Protein AF-A0A2P5WST8-F1 (afdb_monomer_lite)

Organism: Gossypium barbadense (NCBI:txid3634)

Radius of gyration: 31.21 Å; chains: 1; bounding box: 73×48×84 Å

Foldseek 3Di:
DDPPPPDDLVNLVVQLPPPDQVSNLVSLVVNLCCLVPPNPLVVLVVCVLVLLVSLLVCCQDNDPSSVLSSLQNLLSSLVSDPDQQSLQVSLVSLVVSPVVSPCDLVNLDVSNLSSNLSSCVSHPPDPVSVVVNVLVSCCSVDPDCPPVSVVVCCCVVDCNVVCCCQPPPVNCVVVVDDDDDDPPPDDPPDDDPDDDDDPPPDDDDDPDDPPPPPDPDPCVVVVVVVVQVPPPDHPVVVVVVVVVVVVVVVVVVVVVVVVPPD

Sequence (262 aa):
MDIINCRTLHDYFIDLSGKRASVREEALSTILKALTLNIEQKFVELNFVTLVYQCLHFIKKGSPTEMKQAAHIIGLLSMITTTVEKVHEAYEDVLTALSQGGLKPKLKTLEILGCLTVVTFFGASNSDETESVMKLLWDLINPGTDSSLKFLKHFLRNDGFVKHMMENENFHNVFDFHPKRRNDWGNVLYVPEREEVTILLFRPMVARHNDCSLLPSLTRDKQLAKKKTMSPNSHLSKARTQLLKKQRDLSLKEREFDCFDY

InterPro domains:
  IPR006921 Interferon-related developmental regulator, C-terminal [PF04836] (222-251)
  IPR007701 Interferon-related developmental regulator, N-terminal [PF05004] (8-144)
  IPR039777 Interferon-related developmental regulator [PTHR12354] (8-147)

Secondary structure (DSSP, 8-state):
--------HHHHHHHTT-S-HHHHHHHHHHHHHHHHHS--HHHHHHHHHHHHHHHHHHHHHS-HHHHHHHHHHHHHHHHH---HHHHHHHHHHHHHHHHHT---GGG--HHHHHHHHHHHHHH--SHHHHHHHHHHHHHHHSTT-HHHHHHHHHHHHSTHHHHHHHH-HHHHHHTT-------SS--------S----------------------SSSHHHHHHHHHHH-TT-HHHHHHHHHHHHHHHHHHHHHHHTTS--

pLDDT: mean 72.92, std 18.43, range [34.22, 95.88]

Structure (mmCIF, N/CA/C/O backbone):
data_AF-A0A2P5WST8-F1
#
_entry.id   AF-A0A2P5WST8-F1
#
loop_
_atom_site.group_PDB
_atom_site.id
_atom_site.type_symbol
_atom_site.label_atom_id
_atom_site.label_alt_id
_atom_site.label_comp_id
_atom_site.label_asym_id
_atom_site.label_entity_id
_atom_site.label_seq_id
_atom_site.pdbx_PDB_ins_code
_atom_site.Cartn_x
_atom_site.Cartn_y
_atom_site.Cartn_z
_atom_site.occupancy
_atom_site.B_iso_or_equiv
_atom_site.auth_seq_id
_atom_site.auth_comp_id
_atom_site.auth_asym_id
_atom_site.auth_atom_id
_atom_site.pdbx_PDB_model_num
ATOM 1 N N . MET A 1 1 ? -16.523 -25.763 30.252 1.00 34.41 1 MET A N 1
ATOM 2 C CA . MET A 1 1 ? -15.978 -25.974 28.897 1.00 34.41 1 MET A CA 1
ATOM 3 C C . MET A 1 1 ? -16.221 -24.689 28.148 1.00 34.41 1 MET A C 1
ATOM 5 O O . MET A 1 1 ? -17.357 -24.421 27.776 1.00 34.41 1 MET A O 1
ATOM 9 N N . ASP A 1 2 ? -15.191 -23.856 28.069 1.00 36.44 2 ASP A N 1
ATOM 10 C CA . ASP A 1 2 ? -15.268 -22.564 27.404 1.00 36.44 2 ASP A CA 1
ATOM 11 C C . ASP A 1 2 ? -15.509 -22.786 25.915 1.00 36.44 2 ASP A C 1
ATOM 13 O O . ASP A 1 2 ? -14.709 -23.418 25.224 1.00 36.44 2 ASP A O 1
ATOM 17 N N . ILE A 1 3 ? -16.643 -22.288 25.429 1.00 40.81 3 ILE A N 1
ATOM 18 C CA . ILE A 1 3 ? -16.879 -22.116 24.003 1.00 40.81 3 ILE A CA 1
ATOM 19 C C . ILE A 1 3 ? -15.901 -21.021 23.589 1.00 40.81 3 ILE A C 1
ATOM 21 O O . ILE A 1 3 ? -16.176 -19.833 23.755 1.00 40.81 3 ILE A O 1
ATOM 25 N N . ILE A 1 4 ? -14.715 -21.424 23.133 1.00 52.78 4 ILE A N 1
ATOM 26 C CA . ILE A 1 4 ? -13.782 -20.526 22.463 1.00 52.78 4 ILE A CA 1
ATOM 27 C C . ILE A 1 4 ? -14.569 -19.964 21.286 1.00 52.78 4 ILE A C 1
ATOM 29 O O . ILE A 1 4 ? -14.904 -20.678 20.343 1.00 52.78 4 ILE A O 1
ATOM 33 N N . ASN A 1 5 ? -14.946 -18.697 21.410 1.00 51.88 5 ASN A N 1
ATOM 34 C CA . ASN A 1 5 ? -15.651 -17.945 20.395 1.00 51.88 5 ASN A CA 1
ATOM 35 C C . ASN A 1 5 ? -14.682 -17.798 19.214 1.00 51.88 5 ASN A C 1
ATOM 37 O O . ASN A 1 5 ? -13.892 -16.856 19.165 1.00 51.88 5 ASN A O 1
ATOM 41 N N . CYS A 1 6 ? -14.643 -18.803 18.336 1.00 62.91 6 CYS A N 1
ATOM 42 C CA . CYS A 1 6 ? -13.779 -18.829 17.164 1.00 62.91 6 CYS A CA 1
ATOM 43 C C . CYS A 1 6 ? -14.310 -17.799 16.172 1.00 62.91 6 CYS A C 1
ATOM 45 O O . CYS A 1 6 ? -15.083 -18.116 15.271 1.00 62.91 6 CYS A O 1
ATOM 47 N N . ARG A 1 7 ? -13.916 -16.544 16.385 1.00 82.38 7 ARG A N 1
ATOM 48 C CA . ARG A 1 7 ? -14.192 -15.455 15.460 1.00 82.38 7 ARG A CA 1
ATOM 49 C C . ARG A 1 7 ? -13.531 -15.770 14.126 1.00 82.38 7 ARG A C 1
ATOM 51 O O . ARG A 1 7 ? -12.345 -16.101 14.068 1.00 82.38 7 ARG A O 1
ATOM 58 N N . THR A 1 8 ? -14.308 -15.668 13.065 1.00 86.75 8 THR A N 1
ATOM 59 C CA . THR A 1 8 ? -13.848 -15.832 11.691 1.00 86.75 8 THR A CA 1
ATOM 60 C C . THR A 1 8 ? -13.228 -14.533 11.182 1.00 86.75 8 THR A C 1
ATOM 62 O O . THR A 1 8 ? -13.475 -13.452 11.720 1.00 86.75 8 THR A O 1
ATOM 65 N N . LEU A 1 9 ? -12.447 -14.605 10.101 1.00 88.25 9 LEU A N 1
ATOM 66 C CA . LEU A 1 9 ? -11.894 -13.414 9.446 1.00 88.25 9 LEU A CA 1
ATOM 67 C C . LEU A 1 9 ? -12.999 -12.436 8.998 1.00 88.25 9 LEU A C 1
ATOM 69 O O . LEU A 1 9 ? -12.812 -11.221 9.034 1.00 88.25 9 LEU A O 1
ATOM 73 N N . HIS A 1 10 ? -14.173 -12.965 8.645 1.00 88.75 10 HIS A N 1
ATOM 74 C CA . HIS A 1 10 ? -15.338 -12.168 8.277 1.00 88.75 10 HIS A CA 1
ATOM 75 C C . HIS A 1 10 ? -15.911 -11.370 9.460 1.00 88.75 10 HIS A C 1
ATOM 77 O O . HIS A 1 10 ? -16.315 -10.224 9.282 1.00 88.75 10 HIS A O 1
ATOM 83 N N . ASP A 1 11 ? -15.869 -11.912 10.680 1.00 91.12 11 ASP A N 1
ATOM 84 C CA . ASP A 1 11 ? -16.309 -11.180 11.875 1.00 91.12 11 ASP A CA 1
ATOM 85 C C . ASP A 1 11 ? -15.419 -9.960 12.140 1.00 91.12 11 ASP A C 1
ATOM 87 O O . ASP A 1 11 ? -15.909 -8.890 12.498 1.00 91.12 11 ASP A O 1
ATOM 91 N N . TYR A 1 12 ? -14.109 -10.099 11.922 1.00 90.69 12 TYR A N 1
ATOM 92 C CA . TYR A 1 12 ? -13.174 -8.976 12.020 1.00 90.69 12 TYR A CA 1
ATOM 93 C C . TYR A 1 12 ? -13.361 -7.970 10.880 1.00 90.69 12 TYR A C 1
ATOM 95 O O . TYR A 1 12 ? -13.227 -6.767 11.089 1.00 90.69 12 TYR A O 1
ATOM 103 N N . PHE A 1 13 ? -13.718 -8.429 9.682 1.00 91.75 13 PHE A N 1
ATOM 104 C CA . PHE A 1 13 ? -14.067 -7.535 8.579 1.00 91.75 13 PHE A CA 1
ATOM 105 C C . PHE A 1 13 ? -15.288 -6.663 8.906 1.00 91.75 13 PHE A C 1
ATOM 107 O O . PHE A 1 13 ? -15.263 -5.454 8.673 1.00 91.75 13 PHE A O 1
ATOM 114 N N . ILE A 1 14 ? -16.328 -7.243 9.510 1.00 91.19 14 ILE A N 1
ATOM 115 C CA . ILE A 1 14 ? -17.508 -6.494 9.965 1.00 91.19 14 ILE A CA 1
ATOM 116 C C . ILE A 1 14 ? -17.111 -5.454 11.026 1.00 91.19 14 ILE A C 1
ATOM 118 O O . ILE A 1 14 ? -17.542 -4.297 10.957 1.00 91.19 14 ILE A O 1
ATOM 122 N N . ASP A 1 15 ? -16.233 -5.832 11.958 1.00 93.06 15 ASP A N 1
ATOM 123 C CA . ASP A 1 15 ? -15.739 -4.965 13.034 1.00 93.06 15 ASP A CA 1
ATOM 124 C C . ASP A 1 15 ? -15.010 -3.704 12.548 1.00 93.06 15 ASP A C 1
ATOM 126 O O . ASP A 1 15 ? -15.011 -2.703 13.271 1.00 93.06 15 ASP A O 1
ATOM 130 N N . LEU A 1 16 ? -14.446 -3.697 11.332 1.00 92.00 16 LEU A N 1
ATOM 131 C CA . LEU A 1 16 ? -13.833 -2.497 10.743 1.00 92.00 16 LEU A CA 1
ATOM 132 C C . LEU A 1 16 ? -14.834 -1.339 10.638 1.00 92.00 16 LEU A C 1
ATOM 134 O O . LEU A 1 16 ? -14.475 -0.180 10.826 1.00 92.00 16 LEU A O 1
ATOM 138 N N . SER A 1 17 ? -16.114 -1.630 10.417 1.00 87.88 17 SER A N 1
ATOM 139 C CA . SER A 1 17 ? -17.170 -0.608 10.386 1.00 87.88 17 SER A CA 1
ATOM 140 C C . SER A 1 17 ? -17.639 -0.154 11.782 1.00 87.88 17 SER A C 1
ATOM 142 O O . SER A 1 17 ? -18.509 0.713 11.914 1.00 87.88 17 SER A O 1
ATOM 144 N N . GLY A 1 18 ? -17.070 -0.723 12.848 1.00 87.31 18 GLY A N 1
ATOM 145 C CA . GLY A 1 18 ? -17.470 -0.489 14.229 1.00 87.31 18 GLY A CA 1
ATOM 146 C C . GLY A 1 18 ? -17.154 0.918 14.752 1.00 87.31 18 GLY A C 1
ATOM 147 O O . GLY A 1 18 ? -16.169 1.563 14.396 1.00 87.31 18 GLY A O 1
ATOM 148 N N . LYS A 1 19 ? -17.965 1.404 15.700 1.00 87.88 19 LYS A N 1
ATOM 149 C CA . LYS A 1 19 ? -17.777 2.741 16.304 1.00 87.88 19 LYS A CA 1
ATOM 150 C C . LYS A 1 19 ? -16.559 2.834 17.235 1.00 87.88 19 LYS A C 1
ATOM 152 O O . LYS A 1 19 ? -15.989 3.912 17.392 1.00 87.88 19 LYS A O 1
ATOM 157 N N . ARG A 1 20 ? -16.157 1.724 17.862 1.00 90.62 20 ARG A N 1
ATOM 158 C CA . ARG A 1 20 ? -15.076 1.683 18.862 1.00 90.62 20 ARG A CA 1
ATOM 159 C C . ARG A 1 20 ? -13.711 1.520 18.190 1.00 90.62 20 ARG A C 1
ATOM 161 O O . ARG A 1 20 ? -13.491 0.520 17.521 1.00 90.62 20 ARG A O 1
ATOM 168 N N . ALA A 1 21 ? -12.792 2.455 18.433 1.00 89.69 21 ALA A N 1
ATOM 169 C CA . ALA A 1 21 ? -11.444 2.429 17.852 1.00 89.69 21 ALA A CA 1
ATOM 170 C C . ALA A 1 21 ? -10.630 1.191 18.253 1.00 89.69 21 ALA A C 1
ATOM 172 O O . ALA A 1 21 ? -10.029 0.559 17.396 1.00 89.69 21 ALA A O 1
ATOM 173 N N . SER A 1 22 ? -10.692 0.779 19.523 1.00 91.75 22 SER A N 1
ATOM 174 C CA . SER A 1 22 ? -9.969 -0.408 20.003 1.00 91.75 22 SER A CA 1
ATOM 175 C C . SER A 1 22 ? -10.352 -1.689 19.257 1.00 91.75 22 SER A C 1
ATOM 177 O O . SER A 1 22 ? -9.498 -2.521 18.980 1.00 91.75 22 SER A O 1
ATOM 179 N N . VAL A 1 23 ? -11.629 -1.824 18.893 1.00 93.31 23 VAL A N 1
ATOM 180 C CA . VAL A 1 23 ? -12.142 -2.978 18.142 1.00 93.31 23 VAL A CA 1
ATOM 181 C C . VAL A 1 23 ? -11.658 -2.944 16.696 1.00 93.31 23 VAL A C 1
ATOM 183 O O . VAL A 1 23 ? -11.242 -3.966 16.161 1.00 93.31 23 VAL A O 1
ATOM 186 N N . ARG A 1 24 ? -11.665 -1.762 16.068 1.00 94.44 24 ARG A N 1
ATOM 187 C CA . ARG A 1 24 ? -11.168 -1.598 14.698 1.00 94.44 24 ARG A CA 1
ATOM 188 C C . ARG A 1 24 ? -9.670 -1.865 14.592 1.00 94.44 24 ARG A C 1
ATOM 190 O O . ARG A 1 24 ? -9.246 -2.516 13.647 1.00 94.44 24 ARG A O 1
ATOM 197 N N . GLU A 1 25 ? -8.877 -1.412 15.560 1.00 94.06 25 GLU A N 1
ATOM 198 C CA . GLU A 1 25 ? -7.432 -1.679 15.601 1.00 94.06 25 GLU A CA 1
ATOM 199 C C . GLU A 1 25 ? -7.123 -3.172 15.781 1.00 94.06 25 GLU A C 1
ATOM 201 O O . GLU A 1 25 ? -6.236 -3.714 15.115 1.00 94.06 25 GLU A O 1
ATOM 206 N N . GLU A 1 26 ? -7.875 -3.866 16.641 1.00 94.12 26 GLU A N 1
ATOM 207 C CA . GLU A 1 26 ? -7.768 -5.321 16.794 1.00 94.12 26 GLU A CA 1
ATOM 208 C C . GLU A 1 26 ? -8.134 -6.048 15.491 1.00 94.12 26 GLU A C 1
ATOM 210 O O . GLU A 1 26 ? -7.414 -6.954 15.056 1.00 94.12 26 GLU A O 1
ATOM 215 N N . ALA A 1 27 ? -9.212 -5.616 14.835 1.00 95.31 27 ALA A N 1
ATOM 216 C CA . ALA A 1 27 ? -9.648 -6.150 13.553 1.00 95.31 27 ALA A CA 1
ATOM 217 C C . ALA A 1 27 ? -8.606 -5.936 12.445 1.00 95.31 27 ALA A C 1
ATOM 219 O O . ALA A 1 27 ? -8.223 -6.903 11.786 1.00 95.31 27 ALA A O 1
ATOM 220 N N . LEU A 1 28 ? -8.075 -4.718 12.288 1.00 95.88 28 LEU A N 1
ATOM 221 C CA . LEU A 1 28 ? -7.001 -4.414 11.334 1.00 95.88 28 LEU A CA 1
ATOM 222 C C . LEU A 1 28 ? -5.760 -5.273 11.600 1.00 95.88 28 LEU A C 1
ATOM 224 O O . LEU A 1 28 ? -5.202 -5.853 10.673 1.00 95.88 28 LEU A O 1
ATOM 228 N N . SER A 1 29 ? -5.346 -5.406 12.862 1.00 95.06 29 SER A N 1
ATOM 229 C CA . SER A 1 29 ? -4.203 -6.245 13.247 1.00 95.06 29 SER A CA 1
ATOM 230 C C . SER A 1 29 ? -4.413 -7.714 12.872 1.00 95.06 29 SER A C 1
ATOM 232 O O . SER A 1 29 ? -3.507 -8.371 12.357 1.00 95.06 29 SER A O 1
ATOM 234 N N . THR A 1 30 ? -5.618 -8.230 13.109 1.00 94.50 30 THR A N 1
ATOM 235 C CA . THR A 1 30 ? -5.964 -9.629 12.842 1.00 94.50 30 THR A CA 1
ATOM 236 C C . THR A 1 30 ? -6.050 -9.906 11.346 1.00 94.50 30 THR A C 1
ATOM 238 O O . THR A 1 30 ? -5.458 -10.877 10.875 1.00 94.50 30 THR A O 1
ATOM 241 N N . ILE A 1 31 ? -6.694 -9.017 10.584 1.00 94.19 31 ILE A N 1
ATOM 242 C CA . ILE A 1 31 ? -6.762 -9.097 9.119 1.00 94.19 31 ILE A CA 1
ATOM 243 C C . ILE A 1 31 ? -5.361 -9.012 8.516 1.00 94.19 31 ILE A C 1
ATOM 245 O O . ILE A 1 31 ? -5.007 -9.833 7.675 1.00 94.19 31 ILE A O 1
ATOM 249 N N . LEU A 1 32 ? -4.527 -8.085 8.989 1.00 94.06 32 LEU A N 1
ATOM 250 C CA . LEU A 1 32 ? -3.145 -7.960 8.532 1.00 94.06 32 LEU A CA 1
ATOM 251 C C . LEU A 1 32 ? -2.346 -9.255 8.757 1.00 94.06 32 LEU A C 1
ATOM 253 O O . LEU A 1 32 ? -1.636 -9.708 7.858 1.00 94.06 32 LEU A O 1
ATOM 257 N N . LYS A 1 33 ? -2.481 -9.882 9.933 1.00 93.69 33 LYS A N 1
ATOM 258 C CA . LYS A 1 33 ? -1.834 -11.172 10.224 1.00 93.69 33 LYS A CA 1
ATOM 259 C C . LYS A 1 33 ? -2.346 -12.279 9.307 1.00 93.69 33 LYS A C 1
ATOM 261 O O . LYS A 1 33 ? -1.537 -13.055 8.806 1.00 93.69 33 LYS A O 1
ATOM 266 N N . ALA A 1 34 ? -3.657 -12.337 9.069 1.00 92.19 34 ALA A N 1
ATOM 267 C CA . ALA A 1 34 ? -4.261 -13.327 8.182 1.00 92.19 34 ALA A CA 1
ATOM 268 C C . ALA A 1 34 ? -3.731 -13.188 6.746 1.00 92.19 34 ALA A C 1
ATOM 270 O O . ALA A 1 34 ? -3.232 -14.162 6.191 1.00 92.19 34 ALA A O 1
ATOM 271 N N . LEU A 1 35 ? -3.715 -11.967 6.201 1.00 91.56 35 LEU A N 1
ATOM 272 C CA . LEU A 1 35 ? -3.174 -11.672 4.867 1.00 91.56 35 LEU A CA 1
ATOM 273 C C . LEU A 1 35 ? -1.671 -11.964 4.736 1.00 91.56 35 LEU A C 1
ATOM 275 O O . LEU A 1 35 ? -1.189 -12.174 3.630 1.00 91.56 35 LEU A O 1
ATOM 279 N N . THR A 1 36 ? -0.927 -11.975 5.844 1.00 92.00 36 THR A N 1
ATOM 280 C CA . THR A 1 36 ? 0.521 -12.238 5.836 1.00 92.00 36 THR A CA 1
ATOM 281 C C . THR A 1 36 ? 0.850 -13.726 5.991 1.00 92.00 36 THR A C 1
ATOM 283 O O . THR A 1 36 ? 1.805 -14.204 5.387 1.00 92.00 36 THR A O 1
ATOM 286 N N . LEU A 1 37 ? 0.107 -14.459 6.829 1.00 89.81 37 LEU A N 1
ATOM 287 C CA . LEU A 1 37 ? 0.466 -15.824 7.239 1.00 89.81 37 LEU A CA 1
ATOM 288 C C . LEU A 1 37 ? -0.368 -16.906 6.547 1.00 89.81 37 LEU A C 1
ATOM 290 O O . LEU A 1 37 ? 0.165 -17.969 6.255 1.00 89.81 37 LEU A O 1
ATOM 294 N N . ASN A 1 38 ? -1.655 -16.651 6.301 1.00 85.38 38 ASN A N 1
ATOM 295 C CA . ASN A 1 38 ? -2.605 -17.634 5.778 1.00 85.38 38 ASN A CA 1
ATOM 296 C C . ASN A 1 38 ? -3.544 -16.954 4.778 1.00 85.38 38 ASN A C 1
ATOM 298 O O . ASN A 1 38 ? -4.681 -16.609 5.106 1.00 85.38 38 ASN A O 1
ATOM 302 N N . ILE A 1 39 ? -3.047 -16.739 3.560 1.00 85.19 39 ILE A N 1
ATOM 303 C CA . ILE A 1 39 ? -3.786 -16.031 2.514 1.00 85.19 39 ILE A CA 1
ATOM 304 C C . ILE A 1 39 ? -5.025 -16.841 2.116 1.00 85.19 39 ILE A C 1
ATOM 306 O O . ILE A 1 39 ? -4.934 -17.878 1.461 1.00 85.19 39 ILE A O 1
ATOM 310 N N . GLU A 1 40 ? -6.203 -16.335 2.476 1.00 85.81 40 GLU A N 1
ATOM 311 C CA . GLU A 1 40 ? -7.481 -16.860 2.005 1.00 85.81 40 GLU A CA 1
ATOM 312 C C . GLU A 1 40 ? -7.898 -16.115 0.729 1.00 85.81 40 GLU A C 1
ATOM 314 O O . GLU A 1 40 ? -8.608 -15.108 0.771 1.00 85.81 40 GLU A O 1
ATOM 319 N N . GLN A 1 41 ? -7.446 -16.610 -0.428 1.00 87.25 41 GLN A N 1
ATOM 320 C CA . GLN A 1 41 ? -7.640 -15.952 -1.731 1.00 87.25 41 GLN A CA 1
ATOM 321 C C . GLN A 1 41 ? -9.108 -15.579 -2.001 1.00 87.25 41 GLN A C 1
ATOM 323 O O . GLN A 1 41 ? -9.412 -14.467 -2.426 1.00 87.25 41 GLN A O 1
ATOM 328 N N . LYS A 1 42 ? -10.038 -16.485 -1.672 1.00 88.19 42 LYS A N 1
ATOM 329 C CA . LYS A 1 42 ? -11.480 -16.274 -1.853 1.00 88.19 42 LYS A CA 1
ATOM 330 C C . LYS A 1 42 ? -12.008 -15.096 -1.028 1.00 88.19 42 LYS A C 1
ATOM 332 O O . LYS A 1 42 ? -12.855 -14.346 -1.508 1.00 88.19 42 LYS A O 1
ATOM 337 N N . PHE A 1 43 ? -11.514 -14.920 0.199 1.00 90.38 43 PHE A N 1
ATOM 338 C CA . PHE A 1 43 ? -11.880 -13.783 1.042 1.00 90.38 43 PHE A CA 1
ATOM 339 C C . PHE A 1 43 ? -11.392 -12.469 0.427 1.00 90.38 43 PHE A C 1
ATOM 341 O O . PHE A 1 43 ? -12.158 -11.504 0.369 1.00 90.38 43 PHE A O 1
ATOM 348 N N . VAL A 1 44 ? -10.150 -12.447 -0.067 1.00 90.12 44 VAL A N 1
ATOM 349 C CA . VAL A 1 44 ? -9.555 -11.268 -0.708 1.00 90.12 44 VAL A CA 1
ATOM 350 C C . VAL A 1 44 ? -10.339 -10.883 -1.957 1.00 90.12 44 VAL A C 1
ATOM 352 O O . VAL A 1 44 ? -10.783 -9.746 -2.065 1.00 90.12 44 VAL A O 1
ATOM 355 N N . GLU A 1 45 ? -10.592 -11.821 -2.866 1.00 88.25 45 GLU A N 1
ATOM 356 C CA . GLU A 1 45 ? -11.255 -11.533 -4.144 1.00 88.25 45 GLU A CA 1
ATOM 357 C C . GLU A 1 45 ? -12.683 -10.997 -3.988 1.00 88.25 45 GLU A C 1
ATOM 359 O O . GLU A 1 45 ? -13.085 -10.107 -4.749 1.00 88.25 45 GLU A O 1
ATOM 364 N N . LEU A 1 46 ? -13.427 -11.521 -3.005 1.00 90.81 46 LEU A N 1
ATOM 365 C CA . LEU A 1 46 ? -14.807 -11.123 -2.712 1.00 90.81 46 LEU A CA 1
ATOM 366 C C . LEU A 1 46 ? -14.896 -9.767 -2.007 1.00 90.81 46 LEU A C 1
ATOM 368 O O . LEU A 1 46 ? -15.827 -9.011 -2.269 1.00 90.81 46 LEU A O 1
ATOM 372 N N . ASN A 1 47 ? -13.950 -9.459 -1.115 1.00 91.69 47 ASN A N 1
ATOM 373 C CA . ASN A 1 47 ? -14.027 -8.275 -0.255 1.00 91.69 47 ASN A CA 1
ATOM 374 C C . ASN A 1 47 ? -13.049 -7.160 -0.654 1.00 91.69 47 ASN A C 1
ATOM 376 O O . ASN A 1 47 ? -13.040 -6.124 0.007 1.00 91.69 47 ASN A O 1
ATOM 380 N N . PHE A 1 48 ? -12.248 -7.341 -1.713 1.00 93.25 48 PHE A N 1
ATOM 381 C CA . PHE A 1 48 ? -11.162 -6.435 -2.110 1.00 93.25 48 PHE A CA 1
ATOM 382 C C . PHE A 1 48 ? -11.580 -4.962 -2.113 1.00 93.25 48 PHE A C 1
ATOM 384 O O . PHE A 1 48 ? -11.021 -4.160 -1.370 1.00 93.25 48 PHE A O 1
ATOM 391 N N . VAL A 1 49 ? -12.602 -4.619 -2.902 1.00 92.44 49 VAL A N 1
ATOM 392 C CA . VAL A 1 49 ? -13.049 -3.229 -3.089 1.00 92.44 49 VAL A CA 1
ATOM 393 C C . VAL A 1 49 ? -13.493 -2.622 -1.757 1.00 92.44 49 VAL A C 1
ATOM 395 O O . VAL A 1 49 ? -13.108 -1.510 -1.403 1.00 92.44 49 VAL A O 1
ATOM 398 N N . THR A 1 50 ? -14.260 -3.373 -0.965 1.00 94.06 50 THR A N 1
ATOM 399 C CA . THR A 1 50 ? -14.747 -2.901 0.334 1.00 94.06 50 THR A CA 1
ATOM 400 C C . THR A 1 50 ? -13.618 -2.749 1.352 1.00 94.06 50 THR A C 1
ATOM 402 O O . THR A 1 50 ? -13.599 -1.763 2.089 1.00 94.06 50 THR A O 1
ATOM 405 N N . LEU A 1 51 ? -12.657 -3.677 1.377 1.00 93.88 51 LEU A N 1
ATOM 406 C CA . LEU A 1 51 ? -11.474 -3.601 2.235 1.00 93.88 51 LEU A CA 1
ATOM 407 C C . LEU A 1 51 ? -10.600 -2.397 1.880 1.00 93.88 51 LEU A C 1
ATOM 409 O O . LEU A 1 51 ? -10.193 -1.666 2.783 1.00 93.88 51 LEU A O 1
ATOM 413 N N . VAL A 1 52 ? -10.351 -2.158 0.589 1.00 94.25 52 VAL A N 1
ATOM 414 C CA . VAL A 1 52 ? -9.603 -0.985 0.111 1.00 94.25 52 VAL A CA 1
ATOM 415 C C . VAL A 1 52 ? -10.317 0.298 0.533 1.00 94.25 52 VAL A C 1
ATOM 417 O O . VAL A 1 52 ? -9.701 1.152 1.170 1.00 94.25 52 VAL A O 1
ATOM 420 N N . TYR A 1 53 ? -11.627 0.404 0.295 1.00 93.81 53 TYR A N 1
ATOM 421 C CA . TYR A 1 53 ? -12.421 1.568 0.693 1.00 93.81 53 TYR A CA 1
ATOM 422 C C . TYR A 1 53 ? -12.369 1.840 2.208 1.00 93.81 53 TYR A C 1
ATOM 424 O O . TYR A 1 53 ? -12.153 2.977 2.641 1.00 93.81 53 TYR A O 1
ATOM 432 N N . GLN A 1 54 ? -12.525 0.801 3.033 1.00 93.50 54 GLN A N 1
ATOM 433 C CA . GLN A 1 54 ? -12.433 0.921 4.491 1.00 93.50 54 GLN A CA 1
ATOM 434 C C . GLN A 1 54 ? -11.023 1.322 4.940 1.00 93.50 54 GLN A C 1
ATOM 436 O O . GLN A 1 54 ? -10.866 2.216 5.772 1.00 93.50 54 GLN A O 1
ATOM 441 N N . CYS A 1 55 ? -9.983 0.726 4.359 1.00 94.31 55 CYS A N 1
ATOM 442 C CA . CYS A 1 55 ? -8.601 1.083 4.668 1.00 94.31 55 CYS A CA 1
ATOM 443 C C . CYS A 1 55 ? -8.285 2.533 4.270 1.00 94.31 55 CYS A C 1
ATOM 445 O O . CYS A 1 55 ? -7.668 3.270 5.041 1.00 94.31 55 CYS A O 1
ATOM 447 N N . LEU A 1 56 ? -8.785 2.998 3.125 1.00 91.75 56 LEU A N 1
ATOM 448 C CA . LEU A 1 56 ? -8.658 4.392 2.700 1.00 91.75 56 LEU A CA 1
ATOM 449 C C . LEU A 1 56 ? -9.375 5.356 3.644 1.00 91.75 56 LEU A C 1
ATOM 451 O O . LEU A 1 56 ? -8.874 6.453 3.906 1.00 91.75 56 LEU A O 1
ATOM 455 N N . HIS A 1 57 ? -10.523 4.957 4.196 1.00 91.50 57 HIS A N 1
ATOM 456 C CA . HIS A 1 57 ? -11.191 5.730 5.238 1.00 91.50 57 HIS A CA 1
ATOM 457 C C . HIS A 1 57 ? -10.282 5.922 6.463 1.00 91.50 57 HIS A C 1
ATOM 459 O O . HIS A 1 57 ? -10.151 7.050 6.954 1.00 91.50 57 HIS A O 1
ATOM 465 N N . PHE A 1 58 ? -9.595 4.866 6.911 1.00 90.69 58 PHE A N 1
ATOM 466 C CA . PHE A 1 58 ? -8.631 4.958 8.012 1.00 90.69 58 PHE A CA 1
ATOM 467 C C . PHE A 1 58 ? -7.398 5.784 7.655 1.00 90.69 58 PHE A C 1
ATOM 469 O O . PHE A 1 58 ? -6.952 6.566 8.486 1.00 90.69 58 PHE A O 1
ATOM 476 N N . ILE A 1 59 ? -6.887 5.712 6.425 1.00 88.12 59 ILE A N 1
ATOM 477 C CA . ILE A 1 59 ? -5.789 6.591 5.984 1.00 88.12 59 ILE A CA 1
ATOM 478 C C . ILE A 1 59 ? -6.199 8.071 6.066 1.00 88.12 59 ILE A C 1
ATOM 480 O O . ILE A 1 59 ? -5.391 8.917 6.447 1.00 88.12 59 ILE A O 1
ATOM 484 N N . LYS A 1 60 ? -7.460 8.397 5.753 1.00 86.50 60 LYS A N 1
ATOM 485 C CA . LYS A 1 60 ? -7.969 9.779 5.784 1.00 86.50 60 LYS A CA 1
ATOM 486 C C . LYS A 1 60 ? -8.280 10.290 7.198 1.00 86.50 60 LYS A C 1
ATOM 488 O O . LYS A 1 60 ? -8.106 11.483 7.449 1.00 86.50 60 LYS A O 1
ATOM 493 N N . LYS A 1 61 ? -8.820 9.445 8.087 1.00 86.31 61 LYS A N 1
ATOM 494 C CA . LYS A 1 61 ? -9.422 9.879 9.372 1.00 86.31 61 LYS A CA 1
ATOM 495 C C . LYS A 1 61 ? -9.088 9.015 10.596 1.00 86.31 61 LYS A C 1
ATOM 497 O O . LYS A 1 61 ? -9.571 9.326 11.683 1.00 86.31 61 LYS A O 1
ATOM 502 N N . GLY A 1 62 ? -8.326 7.941 10.434 1.00 85.81 62 GLY A N 1
ATOM 503 C CA . GLY A 1 62 ? -7.996 7.000 11.504 1.00 85.81 62 GLY A CA 1
ATOM 504 C C . GLY A 1 62 ? -6.928 7.511 12.472 1.00 85.81 62 GLY A C 1
ATOM 505 O O . GLY A 1 62 ? -6.309 8.561 12.270 1.00 85.81 62 GLY A O 1
ATOM 506 N N . SER A 1 63 ? -6.706 6.744 13.538 1.00 88.31 63 SER A N 1
ATOM 507 C CA . SER A 1 63 ? -5.553 6.907 14.427 1.00 88.31 63 SER A CA 1
ATOM 508 C C . SER A 1 63 ? -4.237 6.610 13.678 1.00 88.31 63 SER A C 1
ATOM 510 O O . SER A 1 63 ? -4.249 5.921 12.658 1.00 88.31 63 SER A O 1
ATOM 512 N N . PRO A 1 64 ? -3.065 7.068 14.158 1.00 86.44 64 PRO A N 1
ATOM 513 C CA . PRO A 1 64 ? -1.783 6.762 13.510 1.00 86.44 64 PRO A CA 1
ATOM 514 C C . PRO A 1 64 ? -1.507 5.256 13.351 1.00 86.44 64 PRO A C 1
ATOM 516 O O . PRO A 1 64 ? -0.877 4.833 12.381 1.00 86.44 64 PRO A O 1
ATOM 519 N N . THR A 1 65 ? -1.988 4.446 14.295 1.00 89.81 65 THR A N 1
ATOM 520 C CA . THR A 1 65 ? -1.924 2.980 14.284 1.00 89.81 65 THR A CA 1
ATOM 521 C C . THR A 1 65 ? -2.856 2.384 13.232 1.00 89.81 65 THR A C 1
ATOM 523 O O . THR A 1 65 ? -2.385 1.600 12.404 1.00 89.81 65 THR A O 1
ATOM 526 N N . GLU A 1 66 ? -4.125 2.813 13.194 1.00 92.31 66 GLU A N 1
ATOM 527 C CA . GLU A 1 66 ? -5.094 2.409 12.162 1.00 92.31 66 GLU A CA 1
ATOM 528 C C . GLU A 1 66 ? -4.577 2.774 10.762 1.00 92.31 66 GLU A C 1
ATOM 530 O O . GLU A 1 66 ? -4.583 1.936 9.864 1.00 92.31 66 GLU A O 1
ATOM 535 N N . MET A 1 67 ? -4.053 3.992 10.585 1.00 90.56 67 MET A N 1
ATOM 536 C CA . MET A 1 67 ? -3.477 4.465 9.321 1.00 90.56 67 MET A CA 1
ATOM 537 C C . MET A 1 67 ? -2.334 3.564 8.840 1.00 90.56 67 MET A C 1
ATOM 539 O O . MET A 1 67 ? -2.306 3.170 7.674 1.00 90.56 67 MET A O 1
ATOM 543 N N . LYS A 1 68 ? -1.394 3.227 9.734 1.00 90.50 68 LYS A N 1
ATOM 544 C CA . LYS A 1 68 ? -0.245 2.369 9.414 1.00 90.50 68 LYS A CA 1
ATOM 545 C C . LYS A 1 68 ? -0.690 0.968 8.990 1.00 90.50 68 LYS A C 1
ATOM 547 O O . LYS A 1 68 ? -0.199 0.446 7.991 1.00 90.50 68 LYS A O 1
ATOM 552 N N . GLN A 1 69 ? -1.602 0.357 9.745 1.00 93.56 69 GLN A N 1
ATOM 553 C CA . GLN A 1 69 ? -2.104 -0.983 9.437 1.00 93.56 69 GLN A CA 1
ATOM 554 C C . GLN A 1 69 ? -2.923 -0.993 8.144 1.00 93.56 69 GLN A C 1
ATOM 556 O O . GLN A 1 69 ? -2.716 -1.869 7.309 1.00 93.56 69 GLN A O 1
ATOM 561 N N . ALA A 1 70 ? -3.791 0.000 7.948 1.00 94.44 70 ALA A N 1
ATOM 562 C CA . ALA A 1 70 ? -4.607 0.142 6.748 1.00 94.44 70 ALA A CA 1
ATOM 563 C C . ALA A 1 70 ? -3.756 0.307 5.481 1.00 94.44 70 ALA A C 1
ATOM 565 O O . ALA A 1 70 ? -4.017 -0.354 4.478 1.00 94.44 70 ALA A O 1
ATOM 566 N N . ALA A 1 71 ? -2.703 1.128 5.535 1.00 93.06 71 ALA A N 1
ATOM 567 C CA . ALA A 1 71 ? -1.760 1.266 4.428 1.00 93.06 71 ALA A CA 1
ATOM 568 C C . ALA A 1 71 ? -1.067 -0.066 4.105 1.00 93.06 71 ALA A C 1
ATOM 570 O O . ALA A 1 71 ? -0.995 -0.474 2.948 1.00 93.06 71 ALA A O 1
ATOM 571 N N . HIS A 1 72 ? -0.612 -0.792 5.128 1.00 93.12 72 HIS A N 1
ATOM 572 C CA . HIS A 1 72 ? 0.026 -2.087 4.912 1.00 93.12 72 HIS A CA 1
ATOM 573 C C . HIS A 1 72 ? -0.943 -3.113 4.298 1.00 93.12 72 HIS A C 1
ATOM 575 O O . HIS A 1 72 ? -0.572 -3.821 3.364 1.00 93.12 72 HIS A O 1
ATOM 581 N N . ILE A 1 73 ? -2.196 -3.145 4.765 1.00 95.25 73 ILE A N 1
ATOM 582 C CA . ILE A 1 73 ? -3.245 -4.011 4.212 1.00 95.25 73 ILE A CA 1
ATOM 583 C C . ILE A 1 73 ? -3.492 -3.694 2.735 1.00 95.25 73 ILE A C 1
ATOM 585 O O . ILE A 1 73 ? -3.501 -4.621 1.936 1.00 95.25 73 ILE A O 1
ATOM 589 N N . ILE A 1 74 ? -3.634 -2.422 2.341 1.00 95.06 74 ILE A N 1
ATOM 590 C CA . ILE A 1 74 ? -3.840 -2.053 0.926 1.00 95.06 74 ILE A CA 1
ATOM 591 C C . ILE A 1 74 ? -2.672 -2.526 0.048 1.00 95.06 74 ILE A C 1
ATOM 593 O O . ILE A 1 74 ? -2.899 -3.082 -1.029 1.00 95.06 74 ILE A O 1
ATOM 597 N N . GLY A 1 75 ? -1.429 -2.356 0.513 1.00 93.44 75 GLY A N 1
ATOM 598 C CA . GLY A 1 75 ? -0.248 -2.857 -0.195 1.00 93.44 75 GLY A CA 1
ATOM 599 C C . GLY A 1 75 ? -0.284 -4.377 -0.386 1.00 93.44 75 GLY A C 1
ATOM 600 O O . GLY A 1 75 ? -0.097 -4.863 -1.500 1.00 93.44 75 GLY A O 1
ATOM 601 N N . LEU A 1 76 ? -0.601 -5.131 0.673 1.00 93.19 76 LEU A N 1
ATOM 602 C CA . LEU A 1 76 ? -0.733 -6.591 0.595 1.00 93.19 76 LEU A CA 1
ATOM 603 C C . LEU A 1 76 ? -1.883 -7.020 -0.319 1.00 93.19 76 LEU A C 1
ATOM 605 O O . LEU A 1 76 ? -1.700 -7.910 -1.142 1.00 93.19 76 LEU A O 1
ATOM 609 N N . LEU A 1 77 ? -3.047 -6.374 -0.223 1.00 94.06 77 LEU A N 1
ATOM 610 C CA . LEU A 1 77 ? -4.193 -6.659 -1.089 1.00 94.06 77 LEU A CA 1
ATOM 611 C C . LEU A 1 77 ? -3.833 -6.470 -2.564 1.00 94.06 77 LEU A C 1
ATOM 613 O O . LEU A 1 77 ? -4.204 -7.305 -3.385 1.00 94.06 77 LEU A O 1
ATOM 617 N N . SER A 1 78 ? -3.084 -5.415 -2.885 1.00 92.81 78 SER A N 1
ATOM 618 C CA . SER A 1 78 ? -2.635 -5.124 -4.253 1.00 92.81 78 SER A CA 1
ATOM 619 C C . SER A 1 78 ? -1.664 -6.175 -4.787 1.00 92.81 78 SER A C 1
ATOM 621 O O . SER A 1 78 ? -1.706 -6.498 -5.965 1.00 92.81 78 SER A O 1
ATOM 623 N N . MET A 1 79 ? -0.825 -6.743 -3.917 1.00 90.94 79 MET A N 1
ATOM 624 C CA . MET A 1 79 ? 0.119 -7.806 -4.274 1.00 90.94 79 MET A CA 1
ATOM 625 C C . MET A 1 79 ? -0.550 -9.187 -4.403 1.00 90.94 79 MET A C 1
ATOM 627 O O . MET A 1 79 ? -0.132 -9.998 -5.223 1.00 90.94 79 MET A O 1
ATOM 631 N N . ILE A 1 80 ? -1.566 -9.474 -3.582 1.00 90.25 80 ILE A N 1
ATOM 632 C CA . ILE A 1 80 ? -2.282 -10.765 -3.561 1.00 90.25 80 ILE A CA 1
ATOM 633 C C . ILE A 1 80 ? -3.320 -10.854 -4.692 1.00 90.25 80 ILE A C 1
ATOM 635 O O . ILE A 1 80 ? -3.639 -11.939 -5.187 1.00 90.25 80 ILE A O 1
ATOM 639 N N . THR A 1 81 ? -3.886 -9.717 -5.089 1.00 88.62 81 THR A N 1
ATOM 640 C CA . THR A 1 81 ? -4.943 -9.668 -6.100 1.00 88.62 81 THR A CA 1
ATOM 641 C C . THR A 1 81 ? -4.382 -9.943 -7.488 1.00 88.62 81 THR A C 1
ATOM 643 O O . THR A 1 81 ? -3.410 -9.336 -7.917 1.00 88.62 81 THR A O 1
ATOM 646 N N . THR A 1 82 ? -5.035 -10.843 -8.220 1.00 81.94 82 THR A N 1
ATOM 647 C CA . THR A 1 82 ? -4.647 -11.246 -9.583 1.00 81.94 82 THR A CA 1
ATOM 648 C C . THR A 1 82 ? -5.311 -10.403 -10.677 1.00 81.94 82 THR A C 1
ATOM 650 O O . THR A 1 82 ? -4.997 -10.552 -11.854 1.00 81.94 82 THR A O 1
ATOM 653 N N . THR A 1 83 ? -6.255 -9.533 -10.308 1.00 87.25 83 THR A N 1
ATOM 654 C CA . THR A 1 83 ? -7.045 -8.709 -11.232 1.00 87.25 83 THR A CA 1
ATOM 655 C C . THR A 1 83 ? -6.420 -7.328 -11.403 1.00 87.25 83 THR A C 1
ATOM 657 O O . THR A 1 83 ? -6.471 -6.515 -10.480 1.00 87.25 83 THR A O 1
ATOM 660 N N . VAL A 1 84 ? -5.886 -7.041 -12.590 1.00 86.50 84 VAL A N 1
ATOM 661 C CA . VAL A 1 84 ? -5.186 -5.779 -12.885 1.00 86.50 84 VAL A CA 1
ATOM 662 C C . VAL A 1 84 ? -6.121 -4.573 -12.756 1.00 86.50 84 VAL A C 1
ATOM 664 O O . VAL A 1 84 ? -5.735 -3.556 -12.189 1.00 86.50 84 VAL A O 1
ATOM 667 N N . GLU A 1 85 ? -7.379 -4.697 -13.185 1.00 90.50 85 GLU A N 1
ATOM 668 C CA . GLU A 1 85 ? -8.354 -3.599 -13.158 1.00 90.50 85 GLU A CA 1
ATOM 669 C C . GLU A 1 85 ? -8.673 -3.157 -11.725 1.00 90.50 85 GLU A C 1
ATOM 671 O O . GLU A 1 85 ? -8.702 -1.964 -11.431 1.00 90.50 85 GLU A O 1
ATOM 676 N N . LYS A 1 86 ? -8.848 -4.121 -10.810 1.00 89.06 86 LYS A N 1
ATOM 677 C CA . LYS A 1 86 ? -9.109 -3.840 -9.389 1.00 89.06 86 LYS A CA 1
ATOM 678 C C . LYS A 1 86 ? -7.922 -3.136 -8.735 1.00 89.06 86 LYS A C 1
ATOM 680 O O . LYS A 1 86 ? -8.109 -2.244 -7.912 1.00 89.06 86 LYS A O 1
ATOM 685 N N . VAL A 1 87 ? -6.702 -3.548 -9.080 1.00 89.88 87 VAL A N 1
ATOM 686 C CA . VAL A 1 87 ? -5.485 -2.951 -8.517 1.00 89.88 87 VAL A CA 1
ATOM 687 C C . VAL A 1 87 ? -5.251 -1.548 -9.086 1.00 89.88 87 VAL A C 1
ATOM 689 O O . VAL A 1 87 ? -4.864 -0.657 -8.333 1.00 89.88 87 VAL A O 1
ATOM 692 N N . HIS A 1 88 ? -5.559 -1.318 -10.366 1.00 92.12 88 HIS A N 1
ATOM 693 C CA . HIS A 1 88 ? -5.508 0.015 -10.971 1.00 92.12 88 HIS A CA 1
ATOM 694 C C . HIS A 1 88 ? -6.541 0.977 -10.356 1.00 92.12 88 HIS A C 1
ATOM 696 O O . HIS A 1 88 ? -6.213 2.118 -10.039 1.00 92.12 88 HIS A O 1
ATOM 702 N N . GLU A 1 89 ? -7.766 0.518 -10.085 1.00 92.69 89 GLU A N 1
ATOM 703 C CA . GLU A 1 89 ? -8.767 1.330 -9.375 1.00 92.69 89 GLU A CA 1
ATOM 704 C C . GLU A 1 89 ? -8.304 1.678 -7.948 1.00 92.69 89 GLU A C 1
ATOM 706 O O . GLU A 1 89 ? -8.357 2.836 -7.531 1.00 92.69 89 GLU A O 1
ATOM 711 N N . ALA A 1 90 ? -7.746 0.701 -7.221 1.00 91.19 90 ALA A N 1
ATOM 712 C CA . ALA A 1 90 ? -7.164 0.940 -5.901 1.00 91.19 90 ALA A CA 1
ATOM 713 C C . ALA A 1 90 ? -5.993 1.942 -5.946 1.00 91.19 90 ALA A C 1
ATOM 715 O O . ALA A 1 90 ? -5.828 2.736 -5.018 1.00 91.19 90 ALA A O 1
ATOM 716 N N . TYR A 1 91 ? -5.194 1.927 -7.015 1.00 92.12 91 TYR A N 1
ATOM 717 C CA . TYR A 1 91 ? -4.129 2.899 -7.260 1.00 92.12 91 TYR A CA 1
ATOM 718 C C . TYR A 1 91 ? -4.659 4.331 -7.374 1.00 92.12 91 TYR A C 1
ATOM 720 O O . TYR A 1 91 ? -4.205 5.206 -6.625 1.00 92.12 91 TYR A O 1
ATOM 728 N N . GLU A 1 92 ? -5.656 4.557 -8.225 1.00 91.00 92 GLU A N 1
ATOM 729 C CA . GLU A 1 92 ? -6.284 5.873 -8.400 1.00 91.00 92 GLU A CA 1
ATOM 730 C C . GLU A 1 92 ? -6.929 6.378 -7.100 1.00 91.00 92 GLU A C 1
ATOM 732 O O . GLU A 1 92 ? -6.783 7.546 -6.710 1.00 91.00 92 GLU A O 1
ATOM 737 N N . ASP A 1 93 ? -7.582 5.480 -6.363 1.00 90.81 93 ASP A N 1
ATOM 738 C CA . ASP A 1 93 ? -8.214 5.797 -5.086 1.00 90.81 93 ASP A CA 1
ATOM 739 C C . ASP A 1 93 ? -7.195 6.172 -3.996 1.00 90.81 93 ASP A C 1
ATOM 741 O O . ASP 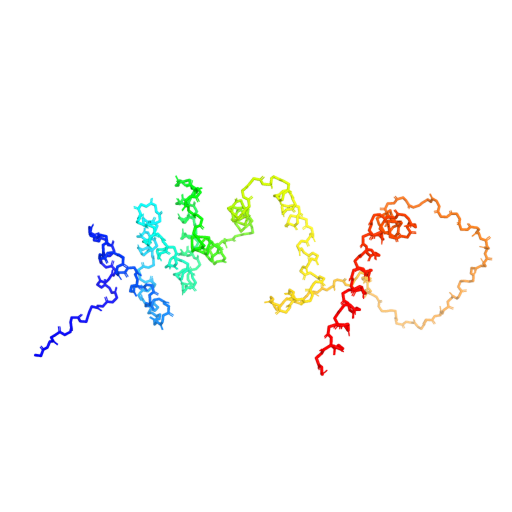A 1 93 ? -7.401 7.140 -3.245 1.00 90.81 93 ASP A O 1
ATOM 745 N N . VAL A 1 94 ? -6.075 5.443 -3.909 1.00 89.88 94 VAL A N 1
ATOM 746 C CA . VAL A 1 94 ? -4.962 5.751 -2.995 1.00 89.88 94 VAL A CA 1
ATOM 747 C C . VAL A 1 94 ? -4.349 7.105 -3.345 1.00 89.88 94 VAL A C 1
ATOM 749 O O . VAL A 1 94 ? -4.166 7.942 -2.452 1.00 89.88 94 VAL A O 1
ATOM 752 N N . LEU A 1 95 ? -4.085 7.372 -4.625 1.00 87.81 95 LEU A N 1
ATOM 753 C CA . LEU A 1 95 ? -3.547 8.659 -5.068 1.00 87.81 95 LEU A CA 1
ATOM 754 C C . LEU A 1 95 ? -4.482 9.821 -4.765 1.00 87.81 95 LEU A C 1
ATOM 756 O O . LEU A 1 95 ? -4.043 10.854 -4.246 1.00 87.81 95 LEU A O 1
ATOM 760 N N . THR A 1 96 ? -5.773 9.645 -5.025 1.00 88.00 96 THR A N 1
ATOM 761 C CA . THR A 1 96 ? -6.794 10.647 -4.722 1.00 88.00 96 THR A CA 1
ATOM 762 C C . THR A 1 96 ? -6.858 10.914 -3.219 1.00 88.00 96 THR A C 1
ATOM 764 O O . THR A 1 96 ? -6.897 12.072 -2.787 1.00 88.00 96 THR A O 1
ATOM 767 N N . ALA A 1 97 ? -6.816 9.863 -2.396 1.00 83.75 97 ALA A N 1
ATOM 768 C CA . ALA A 1 97 ? -6.851 9.988 -0.943 1.00 83.75 97 ALA A CA 1
ATOM 769 C C . ALA A 1 97 ? -5.646 10.748 -0.376 1.00 83.75 97 ALA A C 1
ATOM 771 O O . ALA A 1 97 ? -5.815 11.591 0.511 1.00 83.75 97 ALA A O 1
ATOM 772 N N . LEU A 1 98 ? -4.453 10.476 -0.901 1.00 78.81 98 LEU A N 1
ATOM 773 C CA . LEU A 1 98 ? -3.216 11.126 -0.470 1.00 78.81 98 LEU A CA 1
ATOM 774 C C . LEU A 1 98 ? -3.106 12.567 -0.991 1.00 78.81 98 LEU A C 1
ATOM 776 O O . LEU A 1 98 ? -2.607 13.440 -0.276 1.00 78.81 98 LEU A O 1
ATOM 780 N N . SER A 1 99 ? -3.633 12.838 -2.187 1.00 75.75 99 SER A N 1
ATOM 781 C CA . SER A 1 99 ? -3.627 14.173 -2.799 1.00 75.75 99 SER A CA 1
ATOM 782 C C . SER A 1 99 ? -4.611 15.131 -2.119 1.00 75.75 99 SER A C 1
ATOM 784 O O . SER A 1 99 ? -4.251 16.263 -1.800 1.00 75.75 99 SER A O 1
ATOM 786 N N . GLN A 1 100 ? -5.839 14.683 -1.830 1.00 64.56 100 GLN A N 1
ATOM 787 C CA . GLN A 1 100 ? -6.862 15.511 -1.169 1.00 64.56 100 GLN A CA 1
ATOM 788 C C . GLN A 1 100 ? -6.595 15.729 0.326 1.00 64.56 100 GLN A C 1
ATOM 790 O O . GLN A 1 100 ? -7.038 16.724 0.900 1.00 64.56 100 GLN A O 1
ATOM 795 N N . GLY A 1 101 ? -5.876 14.808 0.974 1.00 54.50 101 GLY A N 1
ATOM 796 C CA . GLY A 1 101 ? -5.547 14.909 2.397 1.00 54.50 101 GLY A CA 1
ATOM 797 C C . GLY A 1 101 ? -4.479 15.956 2.719 1.00 54.50 101 GLY A C 1
ATOM 798 O O . GLY A 1 101 ? -4.366 16.361 3.880 1.00 54.50 101 GLY A O 1
ATOM 799 N N . GLY A 1 102 ? -3.713 16.393 1.709 1.00 49.75 102 GLY A N 1
ATOM 800 C CA . GLY A 1 102 ? -2.415 17.029 1.892 1.00 49.75 102 GLY A CA 1
ATOM 801 C C . GLY A 1 102 ? -1.496 16.072 2.648 1.00 49.75 102 GLY A C 1
ATOM 802 O O . GLY A 1 102 ? -1.727 15.788 3.823 1.00 49.75 102 GLY A O 1
ATOM 803 N N . LEU A 1 103 ? -0.439 15.570 2.011 1.00 52.81 103 LEU A N 1
ATOM 804 C CA . LEU A 1 103 ? 0.625 14.837 2.703 1.00 52.81 103 LEU A CA 1
ATOM 805 C C . LEU A 1 103 ? 1.294 15.783 3.714 1.00 52.81 103 LEU A C 1
ATOM 807 O O . LEU A 1 103 ? 2.323 16.405 3.458 1.00 52.81 103 LEU A O 1
ATOM 811 N N . LYS A 1 104 ? 0.660 15.959 4.878 1.00 52.88 104 LYS A N 1
ATOM 812 C CA . LYS A 1 104 ? 1.202 16.725 5.991 1.00 52.88 104 LYS A CA 1
ATOM 813 C C . LYS A 1 104 ? 2.546 16.082 6.343 1.00 52.88 104 LYS A C 1
ATOM 815 O O . LYS A 1 104 ? 2.667 14.861 6.264 1.00 52.88 104 LYS A O 1
ATOM 820 N N . PRO A 1 105 ? 3.522 16.837 6.868 1.00 52.12 105 PRO A N 1
ATOM 821 C CA . PRO A 1 105 ? 4.785 16.267 7.353 1.00 52.12 105 PRO A CA 1
ATOM 822 C C . PRO A 1 105 ? 4.599 15.137 8.386 1.00 52.12 105 PRO A C 1
ATOM 824 O O . PRO A 1 105 ? 5.519 14.364 8.628 1.00 52.12 105 PRO A O 1
ATOM 827 N N . LYS A 1 106 ? 3.400 15.045 8.984 1.00 49.41 106 LYS A N 1
ATOM 828 C CA . LYS A 1 106 ? 2.941 13.994 9.901 1.00 49.41 106 LYS A CA 1
ATOM 829 C C . LYS A 1 106 ? 2.678 12.628 9.241 1.00 49.41 106 LYS A C 1
ATOM 831 O O . LYS A 1 106 ? 2.537 11.659 9.971 1.00 49.41 106 LYS A O 1
ATOM 836 N N . LEU A 1 107 ? 2.605 12.542 7.910 1.00 53.66 107 LEU A N 1
ATOM 837 C CA . LEU A 1 107 ? 2.271 11.331 7.141 1.00 53.66 107 LEU A CA 1
ATOM 838 C C . LEU A 1 107 ? 3.504 10.626 6.536 1.00 53.66 107 LEU A C 1
ATOM 840 O O . LEU A 1 107 ? 3.374 9.812 5.629 1.00 53.66 107 LEU A O 1
ATOM 844 N N . LYS A 1 108 ? 4.711 10.920 7.039 1.00 60.41 108 LYS A N 1
ATOM 845 C CA . LYS A 1 108 ? 5.976 10.282 6.621 1.00 60.41 108 LYS A CA 1
ATOM 846 C C . LYS A 1 108 ? 6.177 8.882 7.212 1.00 60.41 108 LYS A C 1
ATOM 848 O O . LYS A 1 108 ? 7.306 8.479 7.487 1.00 60.41 108 LYS A O 1
ATOM 853 N N . THR A 1 109 ? 5.106 8.155 7.492 1.00 65.44 109 THR A N 1
ATOM 854 C CA . THR A 1 109 ? 5.245 6.793 7.994 1.00 65.44 109 THR A CA 1
ATOM 855 C C . THR A 1 109 ? 5.654 5.915 6.818 1.00 65.44 109 THR A C 1
ATOM 857 O O . THR A 1 109 ? 5.005 5.932 5.769 1.00 65.44 109 THR A O 1
ATOM 860 N N . LEU A 1 110 ? 6.761 5.190 6.979 1.00 77.94 110 LEU A N 1
ATOM 861 C CA . LEU A 1 110 ? 7.366 4.322 5.966 1.00 77.94 110 LEU A CA 1
ATOM 862 C C . LEU A 1 110 ? 6.337 3.390 5.304 1.00 77.94 110 LEU A C 1
ATOM 864 O O . LEU A 1 110 ? 6.454 3.068 4.129 1.00 77.94 110 LEU A O 1
ATOM 868 N N . GLU A 1 111 ? 5.301 3.004 6.039 1.00 83.06 111 GLU A N 1
ATOM 869 C CA . GLU A 1 111 ? 4.245 2.097 5.603 1.00 83.06 111 GLU A CA 1
ATOM 870 C C . GLU A 1 111 ? 3.279 2.731 4.597 1.00 83.06 111 GLU A C 1
ATOM 872 O O . GLU A 1 111 ? 2.803 2.034 3.707 1.00 83.06 111 GLU A O 1
ATOM 877 N N . ILE A 1 112 ? 3.024 4.042 4.672 1.00 82.56 112 ILE A N 1
ATOM 878 C CA . ILE A 1 112 ? 2.201 4.745 3.669 1.00 82.56 112 ILE A CA 1
ATOM 879 C C . ILE A 1 112 ? 2.991 4.899 2.370 1.00 82.56 112 ILE A C 1
ATOM 881 O O . ILE A 1 112 ? 2.452 4.692 1.285 1.00 82.56 112 ILE A O 1
ATOM 885 N N . LEU A 1 113 ? 4.286 5.201 2.485 1.00 85.75 113 LEU A N 1
ATOM 886 C CA . LEU A 1 113 ? 5.195 5.251 1.343 1.00 85.75 113 LEU A CA 1
ATOM 887 C C . LEU A 1 113 ? 5.323 3.871 0.681 1.00 85.75 113 LEU A C 1
ATOM 889 O O . LEU A 1 113 ? 5.235 3.751 -0.541 1.00 85.75 113 LEU A O 1
ATOM 893 N N . GLY A 1 114 ? 5.485 2.827 1.498 1.00 85.31 114 GLY A N 1
ATOM 894 C CA . GLY A 1 114 ? 5.525 1.436 1.060 1.00 85.31 114 GLY A CA 1
ATOM 895 C C . GLY A 1 114 ? 4.230 1.018 0.373 1.00 85.31 114 GLY A C 1
ATOM 896 O O . GLY A 1 114 ? 4.284 0.486 -0.730 1.00 85.31 114 GLY A O 1
ATOM 897 N N . CYS A 1 115 ? 3.073 1.346 0.957 1.00 90.12 115 CYS A N 1
ATOM 898 C CA . CYS A 1 115 ? 1.767 1.142 0.333 1.00 90.12 115 CYS A CA 1
ATOM 899 C C . CYS A 1 115 ? 1.696 1.804 -1.043 1.00 90.12 115 CYS A C 1
ATOM 901 O O . CYS A 1 115 ? 1.400 1.130 -2.022 1.00 90.12 115 CYS A O 1
ATOM 903 N N . LEU A 1 116 ? 2.003 3.101 -1.134 1.00 89.12 116 LEU A N 1
ATOM 904 C CA . LEU A 1 116 ? 1.964 3.836 -2.396 1.00 89.12 116 LEU A CA 1
ATOM 905 C C . LEU A 1 116 ? 2.883 3.199 -3.445 1.00 89.12 116 LEU A C 1
ATOM 907 O O . LEU A 1 116 ? 2.491 3.046 -4.598 1.00 89.12 116 LEU A O 1
ATOM 911 N N . THR A 1 117 ? 4.080 2.784 -3.036 1.00 89.06 117 THR A N 1
ATOM 912 C CA . THR A 1 117 ? 5.052 2.140 -3.926 1.00 89.06 117 THR A CA 1
ATOM 913 C C . THR A 1 117 ? 4.522 0.812 -4.461 1.00 89.06 117 THR A C 1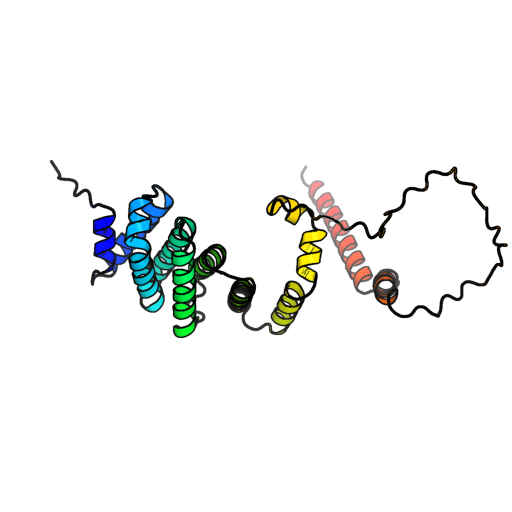
ATOM 915 O O . THR A 1 117 ? 4.532 0.598 -5.668 1.00 89.06 117 THR A O 1
ATOM 918 N N . VAL A 1 118 ? 4.025 -0.062 -3.580 1.00 91.31 118 VAL A N 1
ATOM 919 C CA . VAL A 1 118 ? 3.510 -1.386 -3.962 1.00 91.31 118 VAL A CA 1
ATOM 920 C C . VAL A 1 118 ? 2.280 -1.251 -4.856 1.00 91.31 118 VAL A C 1
ATOM 922 O O . VAL A 1 118 ? 2.225 -1.860 -5.918 1.00 91.31 118 VAL A O 1
ATOM 925 N N . VAL A 1 119 ? 1.323 -0.409 -4.470 1.00 91.62 119 VAL A N 1
ATOM 926 C CA . VAL A 1 119 ? 0.093 -0.186 -5.242 1.00 91.62 119 VAL A CA 1
ATOM 927 C C . VAL A 1 119 ? 0.410 0.389 -6.623 1.00 91.62 119 VAL A C 1
ATOM 929 O O . VAL A 1 119 ? -0.175 -0.038 -7.607 1.00 91.62 119 VAL A O 1
ATOM 932 N N . THR A 1 120 ? 1.373 1.307 -6.727 1.00 89.38 120 THR A N 1
ATOM 933 C CA . THR A 1 120 ? 1.821 1.838 -8.026 1.00 89.38 120 THR A CA 1
ATOM 934 C C . THR A 1 120 ? 2.496 0.764 -8.863 1.00 89.38 120 THR A C 1
ATOM 936 O O . THR A 1 120 ? 2.242 0.675 -10.055 1.00 89.38 120 THR A O 1
ATOM 939 N N . PHE A 1 121 ? 3.337 -0.070 -8.255 1.00 87.81 121 PHE A N 1
ATOM 940 C CA . PHE A 1 121 ? 4.049 -1.114 -8.984 1.00 87.81 121 PHE A CA 1
ATOM 941 C C . PHE A 1 121 ? 3.098 -2.132 -9.630 1.00 87.81 121 PHE A C 1
ATOM 943 O O . PHE A 1 121 ? 3.335 -2.548 -10.760 1.00 87.81 121 PHE A O 1
ATOM 950 N N . PHE A 1 122 ? 2.022 -2.510 -8.933 1.00 87.94 122 PHE A N 1
ATOM 951 C CA . PHE A 1 122 ? 1.038 -3.471 -9.445 1.00 87.94 122 PHE A CA 1
ATOM 952 C C . PHE A 1 122 ? -0.153 -2.826 -10.171 1.00 87.94 122 PHE A C 1
ATOM 954 O O . PHE A 1 122 ? -0.842 -3.514 -10.920 1.00 87.94 122 PHE A O 1
ATOM 961 N N . GLY A 1 123 ? -0.419 -1.540 -9.935 1.00 87.88 123 GLY A N 1
ATOM 962 C CA . GLY A 1 123 ? -1.615 -0.845 -10.413 1.00 87.88 123 GLY A CA 1
ATOM 963 C C . GLY A 1 123 ? -1.371 0.223 -11.470 1.00 87.88 123 GLY A C 1
ATOM 964 O O . GLY A 1 123 ? -2.329 0.613 -12.122 1.00 87.88 123 GLY A O 1
ATOM 965 N N . ALA A 1 124 ? -0.144 0.709 -11.674 1.00 87.19 124 ALA A N 1
ATOM 966 C CA . ALA A 1 124 ? 0.117 1.690 -12.725 1.00 87.19 124 ALA A CA 1
ATOM 967 C C . ALA A 1 124 ? -0.021 1.044 -14.109 1.00 87.19 124 ALA A C 1
ATOM 969 O O . ALA A 1 124 ? 0.598 0.019 -14.406 1.00 87.19 124 ALA A O 1
ATOM 970 N N . SER A 1 125 ? -0.805 1.676 -14.975 1.00 86.44 125 SER A N 1
ATOM 971 C CA . SER A 1 125 ? -1.087 1.186 -16.326 1.00 86.44 125 SER A CA 1
ATOM 972 C C . SER A 1 125 ? -0.049 1.650 -17.352 1.00 86.44 125 SER A C 1
ATOM 974 O O . SER A 1 125 ? 0.025 1.110 -18.457 1.00 86.44 125 SER A O 1
ATOM 976 N N . ASN A 1 126 ? 0.757 2.663 -17.021 1.00 81.62 126 ASN A N 1
ATOM 977 C CA . ASN A 1 126 ? 1.755 3.233 -17.924 1.00 81.62 126 ASN A CA 1
ATOM 978 C C . ASN A 1 126 ? 2.975 3.819 -17.184 1.00 81.62 126 ASN A C 1
ATOM 980 O O . ASN A 1 126 ? 3.030 3.940 -15.955 1.00 81.62 126 ASN A O 1
ATOM 984 N N . SER A 1 127 ? 3.991 4.187 -17.969 1.00 77.12 127 SER A N 1
ATOM 985 C CA . SER A 1 127 ? 5.229 4.784 -17.461 1.00 77.12 127 SER A CA 1
ATOM 986 C C . SER A 1 127 ? 5.027 6.167 -16.847 1.00 77.12 127 SER A C 1
ATOM 988 O O . SER A 1 127 ? 5.777 6.532 -15.945 1.00 77.12 127 SER A O 1
ATOM 990 N N . ASP A 1 128 ? 4.032 6.925 -17.305 1.00 77.44 128 ASP A N 1
ATOM 991 C CA . ASP A 1 128 ? 3.806 8.307 -16.874 1.00 77.44 128 ASP A CA 1
ATOM 992 C C . ASP A 1 128 ? 3.230 8.344 -15.449 1.00 77.44 128 ASP A C 1
ATOM 994 O O . ASP A 1 128 ? 3.687 9.120 -14.606 1.00 77.44 128 ASP A O 1
ATOM 998 N N . GLU A 1 129 ? 2.294 7.441 -15.149 1.00 81.06 129 GLU A N 1
ATOM 999 C CA . GLU A 1 129 ? 1.760 7.152 -13.812 1.00 81.06 129 GLU A CA 1
ATOM 1000 C C . GLU A 1 129 ? 2.871 6.732 -12.840 1.00 81.06 129 GLU A C 1
ATOM 1002 O O . GLU A 1 129 ? 2.983 7.265 -11.729 1.00 81.06 129 GLU A O 1
ATOM 1007 N N . THR A 1 130 ? 3.758 5.841 -13.293 1.00 80.00 130 THR A N 1
ATOM 1008 C CA . THR A 1 130 ? 4.928 5.399 -12.519 1.00 80.00 130 THR A CA 1
ATOM 1009 C C . THR A 1 130 ? 5.889 6.562 -12.248 1.00 80.00 130 THR A C 1
ATOM 1011 O O . THR A 1 130 ? 6.335 6.756 -11.114 1.00 80.00 130 THR A O 1
ATOM 1014 N N . GLU A 1 131 ? 6.189 7.381 -13.262 1.00 73.94 131 GLU A N 1
ATOM 1015 C CA . GLU A 1 131 ? 7.062 8.553 -13.130 1.00 73.94 131 GLU A CA 1
ATOM 1016 C C . GLU A 1 131 ? 6.455 9.595 -12.176 1.00 73.94 131 GLU A C 1
ATOM 1018 O O . GLU A 1 131 ? 7.169 10.187 -11.359 1.00 73.94 131 GLU A O 1
ATOM 1023 N N . SER A 1 132 ? 5.142 9.821 -12.261 1.00 79.19 132 SER A N 1
ATOM 1024 C CA . SER A 1 132 ? 4.406 10.743 -11.393 1.00 79.19 132 SER A CA 1
ATOM 1025 C C . SER A 1 132 ? 4.529 10.345 -9.922 1.00 79.19 132 SER A C 1
ATOM 1027 O O . SER A 1 132 ? 4.923 11.165 -9.085 1.00 79.19 132 SER A O 1
ATOM 1029 N N . VAL A 1 133 ? 4.304 9.067 -9.604 1.00 82.12 133 VAL A N 1
ATOM 1030 C CA . VAL A 1 133 ? 4.466 8.580 -8.231 1.00 82.12 133 VAL A CA 1
ATOM 1031 C C . VAL A 1 133 ? 5.920 8.593 -7.797 1.00 82.12 133 VAL A C 1
ATOM 1033 O O . VAL A 1 133 ? 6.204 8.977 -6.668 1.00 82.12 133 VAL A O 1
ATOM 1036 N N . MET A 1 134 ? 6.869 8.257 -8.669 1.00 80.31 134 MET A N 1
ATOM 1037 C CA . MET A 1 134 ? 8.285 8.310 -8.308 1.00 80.31 134 MET A CA 1
ATOM 1038 C C . MET A 1 134 ? 8.741 9.733 -7.950 1.00 80.31 134 MET A C 1
ATOM 1040 O O . MET A 1 134 ? 9.512 9.913 -7.004 1.00 80.31 134 MET A O 1
ATOM 1044 N N . LYS A 1 135 ? 8.217 10.753 -8.642 1.00 75.88 135 LYS A N 1
ATOM 1045 C CA . LYS A 1 135 ? 8.405 12.162 -8.256 1.00 75.88 135 LYS A CA 1
ATOM 1046 C C . LYS A 1 135 ? 7.796 12.444 -6.883 1.00 75.88 135 LYS A C 1
ATOM 1048 O O . LYS A 1 135 ? 8.485 13.006 -6.039 1.00 75.88 135 LYS A O 1
ATOM 1053 N N . LEU A 1 136 ? 6.564 11.992 -6.635 1.00 77.88 136 LEU A N 1
ATOM 1054 C CA . LEU A 1 136 ? 5.883 12.164 -5.347 1.00 77.88 136 LEU A CA 1
ATOM 1055 C C . LEU A 1 136 ? 6.641 11.488 -4.187 1.00 77.88 136 LEU A C 1
ATOM 1057 O O . LEU A 1 136 ? 6.830 12.094 -3.132 1.00 77.88 136 LEU A O 1
ATOM 1061 N N . LEU A 1 137 ? 7.122 10.256 -4.383 1.00 80.19 137 LEU A N 1
ATOM 1062 C CA . LEU A 1 137 ? 7.952 9.518 -3.424 1.00 80.19 137 LEU A CA 1
ATOM 1063 C C . LEU A 1 137 ? 9.249 10.279 -3.123 1.00 80.19 137 LEU A C 1
ATOM 1065 O O . LEU A 1 137 ? 9.656 10.393 -1.966 1.00 80.19 137 LEU A O 1
ATOM 1069 N N . TRP A 1 138 ? 9.891 10.830 -4.153 1.00 76.38 138 TRP A N 1
ATOM 1070 C CA . TRP A 1 138 ? 11.105 11.619 -3.984 1.00 76.38 138 TRP A CA 1
ATOM 1071 C C . TRP A 1 138 ? 10.856 12.928 -3.227 1.00 76.38 138 TRP A C 1
ATOM 1073 O O . TRP A 1 138 ? 11.616 13.251 -2.312 1.00 76.38 138 TRP A O 1
ATOM 1083 N N . ASP A 1 139 ? 9.781 13.646 -3.561 1.00 73.19 139 ASP A N 1
ATOM 1084 C CA . ASP A 1 139 ? 9.360 14.868 -2.863 1.00 73.19 139 ASP A CA 1
ATOM 1085 C C . ASP A 1 139 ? 9.114 14.604 -1.366 1.00 73.19 139 ASP A C 1
ATOM 1087 O O . ASP A 1 139 ? 9.432 15.440 -0.515 1.00 73.19 139 ASP A O 1
ATOM 1091 N N . LEU A 1 140 ? 8.608 13.411 -1.030 1.00 72.25 140 LEU A N 1
ATOM 1092 C CA . LEU A 1 140 ? 8.390 12.966 0.349 1.00 72.25 140 LEU A CA 1
ATOM 1093 C C . LEU A 1 140 ? 9.691 12.652 1.098 1.00 72.25 140 LEU A C 1
ATOM 1095 O O . LEU A 1 140 ? 9.830 13.024 2.271 1.00 72.25 140 LEU A O 1
ATOM 1099 N N . ILE A 1 141 ? 10.631 11.967 0.442 1.00 72.44 141 ILE A N 1
ATOM 1100 C CA . ILE A 1 141 ? 11.920 11.575 1.030 1.00 72.44 141 ILE A CA 1
ATOM 1101 C C . ILE A 1 141 ? 12.828 12.797 1.211 1.00 72.44 141 ILE A C 1
ATOM 1103 O O . ILE A 1 141 ? 13.513 12.908 2.229 1.00 72.44 141 I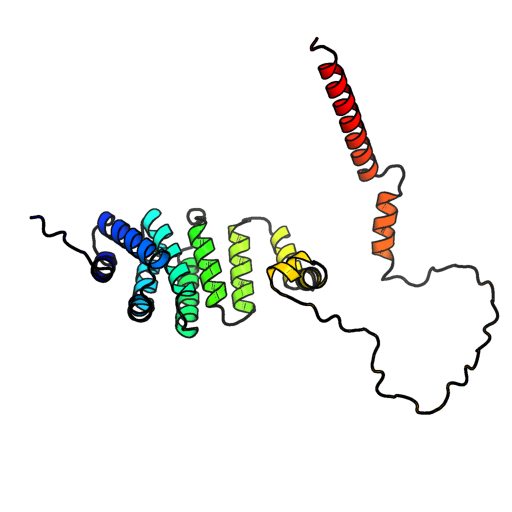LE A O 1
ATOM 1107 N N . ASN A 1 142 ? 12.822 13.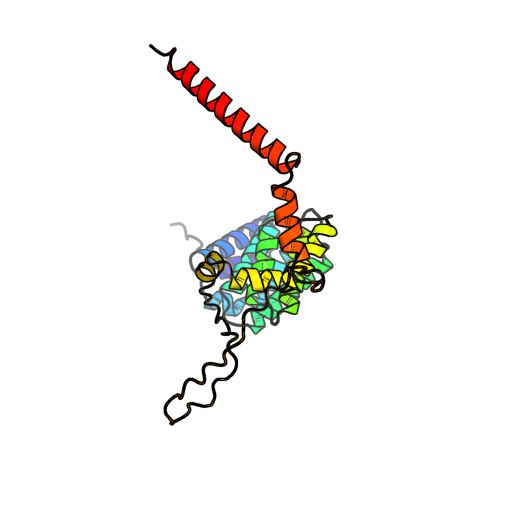726 0.254 1.00 69.38 142 ASN A N 1
ATOM 1108 C CA . ASN A 1 142 ? 13.769 14.836 0.207 1.00 69.38 142 ASN A CA 1
ATOM 1109 C C . ASN A 1 142 ? 13.084 16.200 -0.017 1.00 69.38 142 ASN A C 1
ATOM 1111 O O . ASN A 1 142 ? 13.297 16.848 -1.051 1.00 69.38 142 ASN A O 1
ATOM 1115 N N . PRO A 1 143 ? 12.274 16.670 0.951 1.00 63.12 143 PRO A N 1
ATOM 1116 C CA . PRO A 1 143 ? 11.571 17.938 0.826 1.00 63.12 143 PRO A CA 1
ATOM 1117 C C . PRO A 1 143 ? 12.569 19.105 0.836 1.00 63.12 143 PRO A C 1
ATOM 1119 O O . PRO A 1 143 ? 13.300 19.294 1.807 1.00 63.12 143 PRO A O 1
ATOM 1122 N N . GLY A 1 144 ? 12.578 19.916 -0.226 1.00 58.00 144 GLY A N 1
ATOM 1123 C CA . GLY A 1 144 ? 13.315 21.187 -0.254 1.00 58.00 144 GLY A CA 1
ATOM 1124 C C . GLY A 1 144 ? 14.664 21.190 -0.979 1.00 58.00 144 GLY A C 1
ATOM 1125 O O . GLY A 1 144 ? 15.450 22.112 -0.773 1.00 58.00 144 GLY A O 1
ATOM 1126 N N . THR A 1 145 ? 14.951 20.222 -1.856 1.00 56.12 145 THR A N 1
ATOM 1127 C CA . THR A 1 145 ? 16.089 20.338 -2.788 1.00 56.12 145 THR A CA 1
ATOM 1128 C C . THR A 1 145 ? 15.631 20.319 -4.246 1.00 56.12 145 THR A C 1
ATOM 1130 O O . THR A 1 145 ? 15.711 19.309 -4.946 1.00 56.12 145 THR A O 1
ATOM 1133 N N . ASP A 1 146 ? 15.212 21.485 -4.747 1.00 57.56 146 ASP A N 1
ATOM 1134 C CA . ASP A 1 146 ? 14.878 21.700 -6.168 1.00 57.56 146 ASP A CA 1
ATOM 1135 C C . ASP A 1 146 ? 16.007 21.258 -7.121 1.00 57.56 146 ASP A C 1
ATOM 1137 O O . ASP A 1 146 ? 15.773 20.897 -8.277 1.00 57.56 146 ASP A O 1
ATOM 1141 N N . SER A 1 147 ? 17.254 21.270 -6.643 1.00 57.81 147 SER A N 1
ATOM 1142 C CA . SER A 1 147 ? 18.434 20.785 -7.362 1.00 57.81 147 SER A CA 1
ATOM 1143 C C . SER A 1 147 ? 18.456 19.261 -7.522 1.00 57.81 147 SER A C 1
ATOM 1145 O O . SER A 1 147 ? 18.774 18.774 -8.609 1.00 57.81 147 SER A O 1
ATOM 1147 N N . SER A 1 148 ? 18.071 18.504 -6.493 1.00 59.12 148 SER A N 1
ATOM 1148 C CA . SER A 1 148 ? 18.036 17.037 -6.531 1.00 59.12 148 SER A CA 1
ATOM 1149 C C . SER A 1 148 ? 16.891 16.521 -7.398 1.00 59.12 148 SER A C 1
ATOM 1151 O O . SER A 1 148 ? 17.049 15.516 -8.081 1.00 59.12 148 SER A O 1
ATOM 1153 N N . LEU A 1 149 ? 15.768 17.243 -7.442 1.00 61.56 149 LEU A N 1
ATOM 1154 C CA . LEU A 1 149 ? 14.651 16.953 -8.346 1.00 61.56 149 LEU A CA 1
ATOM 1155 C C . LEU A 1 149 ? 14.995 17.198 -9.809 1.00 61.56 149 LEU A C 1
ATOM 1157 O O . LEU A 1 149 ? 14.614 16.409 -10.670 1.00 61.56 149 LEU A O 1
ATOM 1161 N N . LYS A 1 150 ? 15.729 18.275 -10.110 1.00 66.25 150 LYS A N 1
ATOM 1162 C CA . LYS A 1 150 ? 16.256 18.509 -11.461 1.00 66.25 150 LYS A CA 1
ATOM 1163 C C . LYS A 1 150 ? 17.214 17.395 -11.864 1.00 66.25 150 LYS A C 1
ATOM 1165 O O . LYS A 1 150 ? 17.115 16.919 -12.989 1.00 66.25 150 LYS A O 1
ATOM 1170 N N . PHE A 1 151 ? 18.087 16.958 -10.955 1.00 69.62 151 PHE A N 1
ATOM 1171 C CA . PHE A 1 151 ? 18.970 15.820 -11.197 1.00 69.62 151 PHE A CA 1
ATOM 1172 C C . PHE A 1 151 ? 18.187 14.523 -11.410 1.00 69.62 151 PHE A C 1
ATOM 1174 O O . PHE A 1 151 ? 18.429 13.862 -12.408 1.00 69.62 151 PHE A O 1
ATOM 1181 N N . LEU A 1 152 ? 17.228 14.182 -10.544 1.00 66.38 152 LEU A N 1
ATOM 1182 C CA . LEU A 1 152 ? 16.435 12.960 -10.681 1.00 66.38 152 LEU A CA 1
ATOM 1183 C C . LEU A 1 152 ? 15.593 12.980 -11.960 1.00 66.38 152 LEU A C 1
ATOM 1185 O O . LEU A 1 152 ? 15.617 12.014 -12.712 1.00 66.38 152 LEU A O 1
ATOM 1189 N N . LYS A 1 153 ? 14.920 14.098 -12.266 1.00 64.31 153 LYS A N 1
ATOM 1190 C CA . LYS A 1 153 ? 14.217 14.277 -13.545 1.00 64.31 153 LYS A CA 1
ATOM 1191 C C . LYS A 1 153 ? 15.174 14.106 -14.717 1.00 64.31 153 LYS A C 1
ATOM 1193 O O . LYS A 1 153 ? 14.832 13.419 -15.660 1.00 64.31 153 LYS A O 1
ATOM 1198 N N . HIS A 1 154 ? 16.368 14.691 -14.670 1.00 69.19 154 HIS A N 1
ATOM 1199 C CA . HIS A 1 154 ? 17.363 14.527 -15.730 1.00 69.19 154 HIS A CA 1
ATOM 1200 C C . HIS A 1 154 ? 17.895 13.090 -15.803 1.00 69.19 154 HIS A C 1
ATOM 1202 O O . HIS A 1 154 ? 18.129 12.588 -16.889 1.00 69.19 154 HIS A O 1
ATOM 1208 N N . PHE A 1 155 ? 18.060 12.410 -14.673 1.00 74.00 155 PHE A N 1
ATOM 1209 C CA . PHE A 1 155 ? 18.553 11.039 -14.594 1.00 74.00 155 PHE A CA 1
ATOM 1210 C C . PHE A 1 155 ? 17.532 10.021 -15.118 1.00 74.00 155 PHE A C 1
ATOM 1212 O O . PHE A 1 155 ? 17.923 9.110 -15.842 1.00 74.00 155 PHE A O 1
ATOM 1219 N N . LEU A 1 156 ? 16.252 10.190 -14.771 1.00 72.25 156 LEU A N 1
ATOM 1220 C CA . LEU A 1 156 ? 15.148 9.329 -15.208 1.00 72.25 156 LEU A CA 1
ATOM 1221 C C . LEU A 1 156 ? 14.698 9.636 -16.642 1.00 72.25 156 LEU A C 1
ATOM 1223 O O . LEU A 1 156 ? 14.370 8.719 -17.384 1.00 72.25 156 LEU A O 1
ATOM 1227 N N . ARG A 1 157 ? 14.672 10.917 -17.033 1.00 64.19 157 ARG A N 1
ATOM 1228 C CA . ARG A 1 157 ? 14.199 11.355 -18.356 1.00 64.19 157 ARG A CA 1
ATOM 1229 C C . ARG A 1 157 ? 15.274 11.276 -19.436 1.00 64.19 157 ARG A C 1
ATOM 1231 O O . ARG A 1 157 ? 14.936 11.126 -20.605 1.00 64.19 157 ARG A O 1
ATOM 1238 N N . ASN A 1 158 ? 16.547 11.415 -19.074 1.00 63.53 158 ASN A N 1
ATOM 1239 C CA . ASN A 1 158 ? 17.638 11.170 -20.012 1.00 63.53 158 ASN A CA 1
ATOM 1240 C C . ASN A 1 158 ? 18.129 9.733 -19.880 1.00 63.53 158 ASN A C 1
ATOM 1242 O O . ASN A 1 158 ? 17.766 9.010 -18.955 1.00 63.53 158 ASN A O 1
ATOM 1246 N N . ASP A 1 159 ? 19.068 9.358 -20.742 1.00 67.00 159 ASP A N 1
ATOM 1247 C CA . ASP A 1 159 ? 19.702 8.041 -20.751 1.00 67.00 159 ASP A CA 1
ATOM 1248 C C . ASP A 1 159 ? 20.519 7.731 -19.478 1.00 67.00 159 ASP A C 1
ATOM 1250 O O . ASP A 1 159 ? 21.301 6.795 -19.479 1.00 67.00 159 ASP A O 1
ATOM 1254 N N . GLY A 1 160 ? 20.403 8.492 -18.382 1.00 76.81 160 GLY A N 1
ATOM 1255 C CA . GLY A 1 160 ? 21.132 8.253 -17.134 1.00 76.81 160 GLY A CA 1
ATOM 1256 C C . GLY A 1 160 ? 20.754 6.922 -16.489 1.00 76.81 160 GLY A C 1
ATOM 1257 O O . GLY A 1 160 ? 21.639 6.107 -16.204 1.00 76.81 160 GLY A O 1
ATOM 1258 N N . PHE A 1 161 ? 19.451 6.689 -16.315 1.00 76.75 161 PHE A N 1
ATOM 1259 C CA . PHE A 1 161 ? 18.915 5.421 -15.825 1.00 76.75 161 PHE A CA 1
ATOM 1260 C C . PHE A 1 161 ? 19.157 4.288 -16.827 1.00 76.75 161 PHE A C 1
ATOM 1262 O O . PHE A 1 161 ? 19.684 3.248 -16.445 1.00 76.75 161 PHE A O 1
ATOM 1269 N N . VAL A 1 162 ? 18.875 4.515 -18.116 1.00 73.50 162 VAL A N 1
ATOM 1270 C CA . VAL A 1 162 ? 19.107 3.528 -19.187 1.00 73.50 162 VAL A CA 1
ATOM 1271 C C . VAL A 1 162 ? 20.576 3.115 -19.237 1.00 73.50 162 VAL A C 1
ATOM 1273 O O . VAL A 1 162 ? 20.888 1.933 -19.255 1.00 73.50 162 VAL A O 1
ATOM 1276 N N . LYS A 1 163 ? 21.506 4.066 -19.170 1.00 80.19 163 LYS A N 1
ATOM 1277 C CA . LYS A 1 163 ? 22.943 3.794 -19.133 1.00 80.19 163 LYS A CA 1
ATOM 1278 C C . LYS A 1 163 ? 23.331 2.961 -17.917 1.00 80.19 163 LYS A C 1
ATOM 1280 O O . LYS A 1 163 ? 24.089 2.014 -18.067 1.00 80.19 163 LYS A O 1
ATOM 1285 N N . HIS A 1 164 ? 22.785 3.255 -16.736 1.00 77.88 164 HIS A N 1
ATOM 1286 C CA . HIS A 1 164 ? 23.025 2.420 -15.557 1.00 77.88 164 HIS A CA 1
ATOM 1287 C C . HIS A 1 164 ? 22.440 1.016 -15.724 1.00 77.88 164 HIS A C 1
ATOM 1289 O O . HIS A 1 164 ? 23.121 0.054 -15.396 1.00 77.88 164 HIS A O 1
ATOM 1295 N N . MET A 1 165 ? 21.239 0.887 -16.286 1.00 75.62 165 MET A N 1
ATOM 1296 C CA . MET A 1 165 ? 20.628 -0.408 -16.603 1.00 75.62 165 MET A CA 1
ATOM 1297 C C . MET A 1 165 ? 21.404 -1.204 -17.659 1.00 75.62 165 MET A C 1
ATOM 1299 O O . MET A 1 165 ? 21.265 -2.416 -17.693 1.00 75.62 165 MET A O 1
ATOM 1303 N N . MET A 1 166 ? 22.193 -0.549 -18.519 1.00 75.44 166 MET A N 1
ATOM 1304 C CA . MET A 1 166 ? 22.978 -1.190 -19.586 1.00 75.44 166 MET A CA 1
ATOM 1305 C C . MET A 1 166 ? 24.441 -1.468 -19.197 1.00 75.44 166 MET A C 1
ATOM 1307 O O . MET A 1 166 ? 25.076 -2.359 -19.768 1.00 75.44 166 MET A O 1
ATOM 1311 N N . GLU A 1 167 ? 25.012 -0.666 -18.294 1.00 79.31 167 GLU A N 1
ATOM 1312 C CA . GLU A 1 167 ? 26.431 -0.716 -17.912 1.00 79.31 167 GLU A CA 1
ATOM 1313 C C . GLU A 1 167 ? 26.669 -1.378 -16.546 1.00 79.31 167 GLU A C 1
ATOM 1315 O O . GLU A 1 167 ? 27.781 -1.839 -16.293 1.00 79.31 167 GLU A O 1
ATOM 1320 N N . ASN A 1 168 ? 25.671 -1.430 -15.657 1.00 78.31 168 ASN A N 1
ATOM 1321 C CA . ASN A 1 168 ? 25.844 -1.936 -14.295 1.00 78.31 168 ASN A CA 1
ATOM 1322 C C . ASN A 1 168 ? 25.408 -3.401 -14.168 1.00 78.31 168 ASN A C 1
ATOM 1324 O O . ASN A 1 168 ? 24.220 -3.717 -14.102 1.00 78.31 168 ASN A O 1
ATOM 1328 N N . GLU A 1 169 ? 26.391 -4.285 -14.020 1.00 78.44 169 GLU A N 1
ATOM 1329 C CA . GLU A 1 169 ? 26.193 -5.730 -13.861 1.00 78.44 169 GLU A CA 1
ATOM 1330 C C . GLU A 1 169 ? 25.318 -6.102 -12.653 1.00 78.44 169 GLU A C 1
ATOM 1332 O O . GLU A 1 169 ? 24.583 -7.086 -12.708 1.00 78.44 169 GLU A O 1
ATOM 1337 N N . ASN A 1 170 ? 25.310 -5.292 -11.588 1.00 72.88 170 ASN A N 1
ATOM 1338 C CA . ASN A 1 170 ? 24.443 -5.552 -10.437 1.00 72.88 170 ASN A CA 1
ATOM 1339 C C . ASN A 1 170 ? 22.960 -5.413 -10.797 1.00 72.88 170 ASN A C 1
ATOM 1341 O O . ASN A 1 170 ? 22.143 -6.187 -10.309 1.00 72.88 170 ASN A O 1
ATOM 1345 N N . PHE A 1 171 ? 22.601 -4.459 -11.662 1.00 73.38 171 PHE A N 1
ATOM 1346 C CA . PHE A 1 171 ? 21.212 -4.315 -12.100 1.00 73.38 171 PHE A CA 1
ATOM 1347 C C . PHE A 1 171 ? 20.784 -5.460 -13.011 1.00 73.38 171 PHE A C 1
ATOM 1349 O O . PHE A 1 171 ? 19.644 -5.905 -12.920 1.00 73.38 171 PHE A O 1
ATOM 1356 N N . HIS A 1 172 ? 21.698 -5.986 -13.826 1.00 80.62 172 HIS A N 1
ATOM 1357 C CA . HIS A 1 172 ? 21.420 -7.156 -14.657 1.00 80.62 172 HIS A CA 1
ATOM 1358 C C . HIS A 1 172 ? 21.046 -8.367 -13.799 1.00 80.62 172 HIS A C 1
ATOM 1360 O O . HIS A 1 172 ? 20.069 -9.042 -14.095 1.00 80.62 172 HIS A O 1
ATOM 1366 N N . ASN A 1 173 ? 21.782 -8.586 -12.705 1.00 72.81 173 ASN A N 1
ATOM 1367 C CA . ASN A 1 173 ? 21.546 -9.706 -11.795 1.00 72.81 173 ASN A CA 1
ATOM 1368 C C . ASN A 1 173 ? 20.291 -9.519 -10.929 1.00 72.81 173 ASN A C 1
ATOM 1370 O O . ASN A 1 173 ? 19.595 -10.484 -10.648 1.00 72.81 173 ASN A O 1
ATOM 1374 N N . VAL A 1 174 ? 20.003 -8.294 -10.475 1.00 74.25 174 VAL A N 1
ATOM 1375 C CA . VAL A 1 174 ? 18.834 -8.020 -9.617 1.00 74.25 174 VAL A CA 1
ATOM 1376 C C . VAL A 1 174 ? 17.522 -8.090 -10.399 1.00 74.25 174 VAL A C 1
ATOM 1378 O O . VAL A 1 174 ? 16.512 -8.518 -9.848 1.00 74.25 174 VAL A O 1
ATOM 1381 N N . PHE A 1 175 ? 17.524 -7.662 -11.663 1.00 69.12 175 PHE A N 1
ATOM 1382 C CA . PHE A 1 175 ? 16.320 -7.594 -12.497 1.00 69.12 175 PHE A CA 1
ATOM 1383 C C . PHE A 1 175 ? 16.222 -8.716 -13.544 1.00 69.12 175 PHE A C 1
ATOM 1385 O O . PHE A 1 175 ? 15.351 -8.633 -14.407 1.00 69.12 175 PHE A O 1
ATOM 1392 N N . ASP A 1 176 ? 17.123 -9.709 -13.522 1.00 72.88 176 ASP A N 1
ATOM 1393 C CA . ASP A 1 176 ? 17.305 -10.699 -14.603 1.00 72.88 176 ASP A CA 1
ATOM 1394 C C . ASP A 1 176 ? 17.310 -10.044 -16.003 1.00 72.88 176 ASP A C 1
ATOM 1396 O O . ASP A 1 176 ? 16.768 -10.541 -16.993 1.00 72.88 176 ASP A O 1
ATOM 1400 N N . PHE A 1 177 ? 17.920 -8.859 -16.084 1.00 70.12 177 PHE A N 1
ATOM 1401 C CA . PHE A 1 177 ? 17.964 -8.052 -17.292 1.00 70.12 177 PHE A CA 1
ATOM 1402 C C . PHE A 1 177 ? 19.249 -8.336 -18.065 1.00 70.12 177 PHE A C 1
ATOM 1404 O O . PHE A 1 177 ? 20.357 -8.111 -17.580 1.00 70.12 177 PHE A O 1
ATOM 1411 N N . HIS A 1 178 ? 19.117 -8.787 -19.311 1.00 73.81 178 HIS A N 1
ATOM 1412 C CA . HIS A 1 178 ? 20.252 -9.026 -20.197 1.00 73.81 178 HIS A CA 1
ATOM 1413 C C . HIS A 1 178 ? 20.246 -8.016 -21.347 1.00 73.81 178 HIS A C 1
ATOM 1415 O O . HIS A 1 178 ? 19.514 -8.200 -22.328 1.00 73.81 178 HIS A O 1
ATOM 1421 N N . PRO A 1 179 ? 21.045 -6.936 -21.264 1.00 71.88 179 PRO A N 1
ATOM 1422 C CA . PRO A 1 179 ? 21.049 -5.914 -22.296 1.00 71.88 179 PRO A CA 1
ATOM 1423 C C . PRO A 1 179 ? 21.552 -6.480 -23.626 1.00 71.88 179 PRO A C 1
ATOM 1425 O O . PRO A 1 179 ? 22.725 -6.832 -23.777 1.00 71.88 179 PRO A O 1
ATOM 1428 N N . LYS A 1 180 ? 20.686 -6.503 -24.644 1.00 67.75 180 LYS A N 1
ATOM 1429 C CA . LYS A 1 180 ? 21.111 -6.712 -26.034 1.00 67.75 180 LYS A CA 1
ATOM 1430 C C . LYS A 1 180 ? 21.882 -5.480 -26.493 1.00 67.75 180 LYS A C 1
ATOM 1432 O O . LYS A 1 180 ? 21.289 -4.472 -26.881 1.00 67.75 180 LYS A O 1
ATOM 1437 N N . ARG A 1 181 ? 23.213 -5.551 -26.467 1.00 59.12 181 ARG A N 1
ATOM 1438 C CA . ARG A 1 181 ? 24.048 -4.546 -27.130 1.00 59.12 181 ARG A CA 1
ATOM 1439 C C . ARG A 1 181 ? 23.755 -4.611 -28.628 1.00 59.12 181 ARG A C 1
ATOM 1441 O O . ARG A 1 181 ? 23.909 -5.664 -29.242 1.00 59.12 181 ARG A O 1
ATOM 1448 N N . ARG A 1 182 ? 23.300 -3.504 -29.220 1.00 50.41 182 ARG A N 1
ATOM 1449 C CA . ARG A 1 182 ? 23.329 -3.375 -30.679 1.00 50.41 182 ARG A CA 1
ATOM 1450 C C . ARG A 1 182 ? 24.801 -3.339 -31.067 1.00 50.41 182 ARG A C 1
ATOM 1452 O O . ARG A 1 182 ? 25.550 -2.505 -30.571 1.00 50.41 182 ARG A O 1
ATOM 1459 N N . ASN A 1 183 ? 25.220 -4.278 -31.901 1.00 49.97 183 ASN A N 1
ATOM 1460 C CA . ASN A 1 183 ? 26.517 -4.189 -32.543 1.00 49.97 183 ASN A CA 1
ATOM 1461 C C . ASN A 1 183 ? 26.420 -3.021 -33.531 1.00 49.97 183 ASN A C 1
ATOM 1463 O O . ASN A 1 183 ? 25.710 -3.128 -34.526 1.00 49.97 183 ASN A O 1
ATOM 1467 N N . ASP A 1 184 ? 27.121 -1.917 -33.277 1.00 47.56 184 ASP A N 1
ATOM 1468 C CA . ASP A 1 184 ? 27.226 -0.772 -34.200 1.00 47.56 184 ASP A CA 1
ATOM 1469 C C . ASP A 1 184 ? 28.093 -1.089 -35.441 1.00 47.56 184 ASP A C 1
ATOM 1471 O O . ASP A 1 184 ? 28.715 -0.213 -36.040 1.00 47.56 184 ASP A O 1
ATOM 1475 N N . TRP A 1 185 ? 28.160 -2.358 -35.848 1.00 38.22 185 TRP A N 1
ATOM 1476 C CA . TRP A 1 185 ? 28.647 -2.760 -37.162 1.00 38.22 185 TRP A CA 1
ATOM 1477 C C . TRP A 1 185 ? 27.423 -2.978 -38.038 1.00 38.22 185 TRP A C 1
ATOM 1479 O O . TRP A 1 185 ? 26.806 -4.041 -38.039 1.00 38.22 185 TRP A O 1
ATOM 1489 N N . GLY A 1 186 ? 27.034 -1.897 -38.714 1.00 40.75 186 GLY A N 1
ATOM 1490 C CA . GLY A 1 186 ? 25.899 -1.872 -39.619 1.00 40.75 186 GLY A CA 1
ATOM 1491 C C . GLY A 1 186 ? 25.953 -2.995 -40.654 1.00 40.75 186 GLY A C 1
ATOM 1492 O O . GLY A 1 186 ? 26.988 -3.247 -41.259 1.00 40.75 186 GLY A O 1
ATOM 1493 N N . ASN A 1 187 ? 24.796 -3.630 -40.846 1.00 49.88 187 ASN A N 1
ATOM 1494 C CA . ASN A 1 187 ? 24.329 -4.257 -42.081 1.00 49.88 187 ASN A CA 1
ATOM 1495 C C . ASN A 1 187 ? 25.409 -4.886 -42.975 1.00 49.88 187 ASN A C 1
ATOM 1497 O O . ASN A 1 187 ? 25.749 -4.333 -44.019 1.00 49.88 187 ASN A O 1
ATOM 1501 N N . VAL A 1 188 ? 25.851 -6.101 -42.654 1.00 47.06 188 VAL A N 1
ATOM 1502 C CA . VAL A 1 188 ? 26.408 -6.992 -43.682 1.00 47.06 188 VAL A CA 1
ATOM 1503 C C . VAL A 1 188 ? 25.278 -7.898 -44.171 1.00 47.06 188 VAL A C 1
ATOM 1505 O O . VAL A 1 188 ? 25.090 -9.009 -43.692 1.00 47.06 188 VAL A O 1
ATOM 1508 N N . LEU A 1 189 ? 24.478 -7.367 -45.101 1.00 39.66 189 LEU A N 1
ATOM 1509 C CA . LEU A 1 189 ? 23.447 -8.089 -45.867 1.00 39.66 189 LEU A CA 1
ATOM 1510 C C . LEU A 1 189 ? 23.980 -8.566 -47.234 1.00 39.66 189 LEU A C 1
ATOM 1512 O O . LEU A 1 189 ? 23.218 -8.769 -48.174 1.00 39.66 189 LEU A O 1
ATOM 1516 N N . TYR A 1 190 ? 25.296 -8.731 -47.362 1.00 44.97 190 TYR A N 1
ATOM 1517 C CA . TYR A 1 190 ? 25.921 -9.287 -48.556 1.00 44.97 190 TYR A CA 1
ATOM 1518 C C . TYR A 1 190 ? 27.126 -10.136 -48.159 1.00 44.97 190 TYR A C 1
ATOM 1520 O O . TYR A 1 190 ? 28.074 -9.630 -47.561 1.00 44.97 190 TYR A O 1
ATOM 1528 N N . VAL A 1 191 ? 27.070 -11.424 -48.494 1.00 46.88 191 VAL A N 1
ATOM 1529 C CA . VAL A 1 191 ? 28.212 -12.342 -48.466 1.00 46.88 191 VAL A CA 1
ATOM 1530 C C . VAL A 1 191 ? 28.709 -12.443 -49.912 1.00 46.88 191 VAL A C 1
ATOM 1532 O O . VAL A 1 191 ? 27.982 -12.978 -50.749 1.00 46.88 191 VAL A O 1
ATOM 1535 N N . PRO A 1 192 ? 29.889 -11.901 -50.261 1.00 42.16 192 PRO A N 1
ATOM 1536 C CA . PRO A 1 192 ? 30.445 -12.070 -51.597 1.00 42.16 192 PRO A CA 1
ATOM 1537 C C . PRO A 1 192 ? 30.893 -13.523 -51.802 1.00 42.16 192 PRO A C 1
ATOM 1539 O O . PRO A 1 192 ? 31.784 -14.001 -51.109 1.00 42.16 192 PRO A O 1
ATOM 1542 N N . GLU A 1 193 ? 30.333 -14.215 -52.794 1.00 46.56 193 GLU A N 1
ATOM 1543 C CA . GLU A 1 193 ? 30.752 -15.571 -53.200 1.00 46.56 193 GLU A CA 1
ATOM 1544 C C . GLU A 1 193 ? 32.046 -15.594 -54.044 1.00 46.56 193 GLU A C 1
ATOM 1546 O O . GLU A 1 193 ? 32.279 -16.531 -54.807 1.00 46.56 193 GLU A O 1
ATOM 1551 N N . ARG A 1 194 ? 32.898 -14.561 -53.983 1.00 47.75 194 ARG A N 1
ATOM 1552 C CA . ARG A 1 194 ? 34.138 -14.524 -54.774 1.00 47.75 194 ARG A CA 1
ATOM 1553 C C . ARG A 1 194 ? 35.332 -14.100 -53.936 1.00 47.75 194 ARG A C 1
ATOM 1555 O O . ARG A 1 194 ? 35.266 -13.133 -53.186 1.00 47.75 194 ARG A O 1
ATOM 1562 N N . GLU A 1 195 ? 36.390 -14.880 -54.116 1.00 47.19 195 GLU A N 1
ATOM 1563 C CA . GLU A 1 195 ? 37.680 -14.870 -53.432 1.00 47.19 195 GLU A CA 1
ATOM 1564 C C . GLU A 1 195 ? 38.259 -13.452 -53.294 1.00 47.19 195 GLU A C 1
ATOM 1566 O O . GLU A 1 195 ? 38.349 -12.698 -54.267 1.00 47.19 195 GLU A O 1
ATOM 1571 N N . GLU A 1 196 ? 38.610 -13.076 -52.061 1.00 46.53 196 GLU A N 1
ATOM 1572 C CA . GLU A 1 196 ? 39.147 -11.759 -51.723 1.00 46.53 196 GLU A CA 1
ATOM 1573 C C . GLU A 1 196 ? 40.495 -11.528 -52.422 1.00 46.53 196 GLU A C 1
ATOM 1575 O O . GLU A 1 196 ? 41.518 -12.102 -52.053 1.00 46.53 196 GLU A O 1
ATOM 1580 N N . VAL A 1 197 ? 40.527 -10.631 -53.411 1.00 39.16 197 VAL A N 1
ATOM 1581 C CA . VAL A 1 197 ? 41.786 -10.049 -53.891 1.00 39.16 197 VAL A CA 1
ATOM 1582 C C . VAL A 1 197 ? 42.078 -8.815 -53.045 1.00 39.16 197 VAL A C 1
ATOM 1584 O O . VAL A 1 197 ? 41.492 -7.749 -53.241 1.00 39.16 197 VAL A O 1
ATOM 1587 N N . THR A 1 198 ? 42.993 -8.958 -52.089 1.00 41.19 198 THR A N 1
ATOM 1588 C CA . THR A 1 198 ? 43.470 -7.867 -51.234 1.00 41.19 198 THR A CA 1
ATOM 1589 C C . THR A 1 198 ? 44.219 -6.829 -52.071 1.00 41.19 198 THR A C 1
ATOM 1591 O O . THR A 1 198 ? 45.417 -6.959 -52.327 1.00 41.19 198 THR A O 1
ATOM 1594 N N . ILE A 1 199 ? 43.536 -5.762 -52.493 1.00 44.19 199 ILE A N 1
ATOM 1595 C CA . ILE A 1 199 ? 44.212 -4.587 -53.050 1.00 44.19 199 ILE A CA 1
ATOM 1596 C C . ILE A 1 199 ? 44.819 -3.815 -51.877 1.00 44.19 199 ILE A C 1
ATOM 1598 O O . ILE A 1 199 ? 44.146 -3.045 -51.190 1.00 44.19 199 ILE A O 1
ATOM 1602 N N . LEU A 1 200 ? 46.113 -4.030 -51.638 1.00 40.97 200 LEU A N 1
ATOM 1603 C CA . LEU A 1 200 ? 46.906 -3.214 -50.726 1.00 40.97 200 LEU A CA 1
ATOM 1604 C C . LEU A 1 200 ? 47.034 -1.802 -51.307 1.00 40.97 200 LEU A C 1
ATOM 1606 O O . LEU A 1 200 ? 47.921 -1.518 -52.113 1.00 40.97 200 LEU A O 1
ATOM 1610 N N . LEU A 1 201 ? 46.139 -0.902 -50.898 1.00 34.38 201 LEU A N 1
ATOM 1611 C CA . LEU A 1 201 ? 46.277 0.519 -51.194 1.00 34.38 201 LEU A CA 1
ATOM 1612 C C . LEU A 1 201 ? 47.472 1.063 -50.402 1.00 34.38 201 LEU A C 1
ATOM 1614 O O . LEU A 1 201 ? 47.381 1.362 -49.209 1.00 34.38 201 LEU A O 1
ATOM 1618 N N . PHE A 1 202 ? 48.617 1.173 -51.069 1.00 41.00 202 PHE A N 1
ATOM 1619 C CA . PHE A 1 202 ? 49.813 1.746 -50.473 1.00 41.00 202 PHE A CA 1
ATOM 1620 C C . PHE A 1 202 ? 49.606 3.255 -50.282 1.00 41.00 202 PHE A C 1
ATOM 1622 O O . PHE A 1 202 ? 49.596 4.026 -51.242 1.00 41.00 202 PHE A O 1
ATOM 1629 N N . ARG A 1 203 ? 49.429 3.691 -49.031 1.00 38.41 203 ARG A N 1
ATOM 1630 C CA . ARG A 1 203 ? 49.408 5.112 -48.665 1.00 38.41 203 ARG A CA 1
ATOM 1631 C C . ARG A 1 203 ? 50.799 5.491 -48.149 1.00 38.41 203 ARG A C 1
ATOM 1633 O O . ARG A 1 203 ? 51.160 5.039 -47.063 1.00 38.41 203 ARG A O 1
ATOM 1640 N N . PRO A 1 204 ? 51.596 6.293 -48.878 1.00 34.22 204 PRO A N 1
ATOM 1641 C CA . PRO A 1 204 ? 52.921 6.661 -48.407 1.00 34.22 204 PRO A CA 1
ATOM 1642 C C . PRO A 1 204 ? 52.803 7.519 -47.145 1.00 34.22 204 PRO A C 1
ATOM 1644 O O . PRO A 1 204 ? 51.943 8.399 -47.031 1.00 34.22 204 PRO A O 1
ATOM 1647 N N . MET A 1 205 ? 53.671 7.228 -46.181 1.00 35.62 205 MET A N 1
ATOM 1648 C CA . MET A 1 205 ? 53.707 7.872 -44.876 1.00 35.62 205 MET A CA 1
ATOM 1649 C C . MET A 1 205 ? 54.276 9.286 -45.018 1.00 35.62 205 MET A C 1
ATOM 1651 O O . MET A 1 205 ? 55.481 9.506 -44.943 1.00 35.62 205 MET A O 1
ATOM 1655 N N . VAL A 1 206 ? 53.399 10.265 -45.239 1.00 46.38 206 VAL A N 1
ATOM 1656 C CA . VAL A 1 206 ? 53.764 11.675 -45.086 1.00 46.38 206 VAL A CA 1
ATOM 1657 C C . VAL A 1 206 ? 53.707 11.987 -43.597 1.00 46.38 206 VAL A C 1
ATOM 1659 O O . VAL A 1 206 ? 52.623 12.020 -43.012 1.00 46.38 206 VAL A O 1
ATOM 1662 N N . ALA A 1 207 ? 54.870 12.207 -42.983 1.00 50.59 207 ALA A N 1
ATOM 1663 C CA . ALA A 1 207 ? 54.977 12.737 -41.631 1.00 50.59 207 ALA A CA 1
ATOM 1664 C C . ALA A 1 207 ? 54.376 14.150 -41.605 1.00 50.59 207 ALA A C 1
ATOM 1666 O O . ALA A 1 207 ? 55.053 15.144 -41.857 1.00 50.59 207 ALA A O 1
ATOM 1667 N N . ARG A 1 208 ? 53.067 14.239 -41.356 1.00 39.25 208 ARG A N 1
ATOM 1668 C CA . ARG A 1 208 ? 52.415 15.498 -41.017 1.00 39.25 208 ARG A CA 1
ATOM 1669 C C . ARG A 1 208 ? 52.424 15.630 -39.506 1.00 39.25 208 ARG A C 1
ATOM 1671 O O . ARG A 1 208 ? 51.916 14.776 -38.788 1.00 39.25 208 ARG A O 1
ATOM 1678 N N . HIS A 1 209 ? 53.067 16.703 -39.074 1.00 39.81 209 HIS A N 1
ATOM 1679 C CA . HIS A 1 209 ? 53.079 17.235 -37.725 1.00 39.81 209 HIS A CA 1
ATOM 1680 C C . HIS A 1 209 ? 51.676 17.131 -37.098 1.00 39.81 209 HIS A C 1
ATOM 1682 O O . HIS A 1 209 ? 50.692 17.571 -37.696 1.00 39.81 209 HIS A O 1
ATOM 1688 N N . ASN A 1 210 ? 51.580 16.494 -35.929 1.00 40.72 210 ASN A N 1
ATOM 1689 C CA . ASN A 1 210 ? 50.327 16.289 -35.202 1.00 40.72 210 ASN A CA 1
ATOM 1690 C C . ASN A 1 210 ? 49.861 17.598 -34.549 1.00 40.72 210 ASN A C 1
ATOM 1692 O O . ASN A 1 210 ? 49.871 17.727 -33.328 1.00 40.72 210 ASN A O 1
ATOM 1696 N N . ASP A 1 211 ? 49.385 18.540 -35.354 1.00 39.84 211 ASP A N 1
ATOM 1697 C CA . ASP A 1 211 ? 48.569 19.650 -34.869 1.00 39.84 211 ASP A CA 1
ATOM 1698 C C . ASP A 1 211 ? 47.091 19.267 -35.014 1.00 39.84 211 ASP A C 1
ATOM 1700 O O . ASP A 1 211 ? 46.376 19.658 -35.933 1.00 39.84 211 ASP A O 1
ATOM 1704 N N . CYS A 1 212 ? 46.627 18.429 -34.084 1.00 42.91 212 CYS A N 1
ATOM 1705 C CA . CYS A 1 212 ? 45.207 18.131 -33.901 1.00 42.91 212 CYS A CA 1
ATOM 1706 C C . CYS A 1 212 ? 44.531 19.276 -33.133 1.00 42.91 212 CYS A C 1
ATOM 1708 O O . CYS A 1 212 ? 44.223 19.151 -31.947 1.00 42.91 212 CYS A O 1
ATOM 1710 N N . SER A 1 213 ? 44.293 20.396 -33.813 1.00 43.94 213 SER A N 1
ATOM 1711 C CA . SER A 1 213 ? 43.562 21.555 -33.282 1.00 43.94 213 SER A CA 1
ATOM 1712 C C . SER A 1 213 ? 42.136 21.710 -33.839 1.00 43.94 213 SER A C 1
ATOM 1714 O O . SER A 1 213 ? 41.473 22.685 -33.504 1.00 43.94 213 SER A O 1
ATOM 1716 N N . LEU A 1 214 ? 41.602 20.753 -34.619 1.00 46.78 214 LEU A N 1
ATOM 1717 C CA . LEU A 1 214 ? 40.335 20.943 -35.358 1.00 46.78 214 LEU A CA 1
ATOM 1718 C C . LEU A 1 214 ? 39.239 19.865 -35.164 1.00 46.78 214 LEU A C 1
ATOM 1720 O O . LEU A 1 214 ? 38.459 19.616 -36.076 1.00 46.78 214 LEU A O 1
ATOM 1724 N N . LEU A 1 215 ? 39.101 19.262 -33.973 1.00 44.56 215 LEU A N 1
ATOM 1725 C CA . LEU A 1 215 ? 37.889 18.495 -33.593 1.00 44.56 215 LEU A CA 1
ATOM 1726 C C . LEU A 1 215 ? 37.359 18.943 -32.207 1.00 44.56 215 LEU A C 1
ATOM 1728 O O . LEU A 1 215 ? 37.862 18.466 -31.188 1.00 44.56 215 LEU A O 1
ATOM 1732 N N . PRO A 1 216 ? 36.376 19.873 -32.125 1.00 44.44 216 PRO A N 1
ATOM 1733 C CA . PRO A 1 216 ? 36.086 20.608 -30.878 1.00 44.44 216 PRO A CA 1
ATOM 1734 C C . PRO A 1 216 ? 35.117 20.002 -29.833 1.00 44.44 216 PRO A C 1
ATOM 1736 O O . PRO A 1 216 ? 34.942 20.627 -28.779 1.00 44.44 216 PRO A O 1
ATOM 1739 N N . SER A 1 217 ? 34.445 18.863 -30.054 1.00 45.72 217 SER A N 1
ATOM 1740 C CA . SER A 1 217 ? 33.243 18.538 -29.243 1.00 45.72 217 SER A CA 1
ATOM 1741 C C . SER A 1 217 ? 33.212 17.218 -28.460 1.00 45.72 217 SER A C 1
ATOM 1743 O O . SER A 1 217 ? 32.442 17.147 -27.511 1.00 45.72 217 SER A O 1
ATOM 1745 N N . LEU A 1 218 ? 34.051 16.212 -28.741 1.00 42.19 218 LEU A N 1
ATOM 1746 C CA . LEU A 1 218 ? 34.010 14.917 -28.016 1.00 42.19 218 LEU A CA 1
ATOM 1747 C C . LEU A 1 218 ? 35.223 14.649 -27.102 1.00 42.19 218 LEU A C 1
ATOM 1749 O O . LEU A 1 218 ? 35.247 13.682 -26.342 1.00 42.19 218 LEU A O 1
ATOM 1753 N N . THR A 1 219 ? 36.233 15.517 -27.129 1.00 46.66 219 THR A N 1
ATOM 1754 C CA . THR A 1 219 ? 37.497 15.357 -26.386 1.00 46.66 219 THR A CA 1
ATOM 1755 C C . THR A 1 219 ? 37.608 16.233 -25.139 1.00 46.66 219 THR A C 1
ATOM 1757 O O . THR A 1 219 ? 38.476 15.968 -24.303 1.00 46.66 219 THR A O 1
ATOM 1760 N N . ARG A 1 220 ? 36.739 17.240 -24.956 1.00 46.28 220 ARG A N 1
ATOM 1761 C CA . ARG A 1 220 ? 36.866 18.194 -23.838 1.00 46.28 220 ARG A CA 1
ATOM 1762 C C . ARG A 1 220 ? 36.657 17.555 -22.466 1.00 46.28 220 ARG A C 1
ATOM 1764 O O . ARG A 1 220 ? 37.469 17.810 -21.583 1.00 46.28 220 ARG A O 1
ATOM 1771 N N . ASP A 1 221 ? 35.684 16.664 -22.292 1.00 46.56 221 ASP A N 1
ATOM 1772 C CA . ASP A 1 221 ? 35.375 16.118 -20.959 1.00 46.56 221 ASP A CA 1
ATOM 1773 C C . ASP A 1 221 ? 36.395 15.076 -20.489 1.00 46.56 221 ASP A C 1
ATOM 1775 O O . ASP A 1 221 ? 36.843 15.102 -19.339 1.00 46.56 221 ASP A O 1
ATOM 1779 N N . LYS A 1 222 ? 36.871 14.221 -21.404 1.00 49.78 222 LYS A N 1
ATOM 1780 C CA . LYS A 1 222 ? 37.961 13.277 -21.107 1.00 49.78 222 LYS A CA 1
ATOM 1781 C C . LYS A 1 222 ? 39.287 14.004 -20.857 1.00 49.78 222 LYS A C 1
ATOM 1783 O O . LYS A 1 222 ? 40.041 13.579 -19.983 1.00 49.78 222 LYS A O 1
ATOM 1788 N N . GLN A 1 223 ? 39.569 15.112 -21.553 1.00 48.78 223 GLN A N 1
ATOM 1789 C CA . GLN A 1 223 ? 40.762 15.926 -21.286 1.00 48.78 223 GLN A CA 1
ATOM 1790 C C . GLN A 1 223 ? 40.645 16.768 -20.007 1.00 48.78 223 GLN A C 1
ATOM 1792 O O . GLN A 1 223 ? 41.646 16.921 -19.310 1.00 48.78 223 GLN A O 1
ATOM 1797 N N . LEU A 1 224 ? 39.460 17.278 -19.653 1.00 52.16 224 LEU A N 1
ATOM 1798 C CA . LEU A 1 224 ? 39.246 18.068 -18.433 1.00 52.16 224 LEU A CA 1
ATOM 1799 C C . LEU A 1 224 ? 39.362 17.198 -17.171 1.00 52.16 224 LEU A C 1
ATOM 1801 O O . LEU A 1 224 ? 39.986 17.617 -16.193 1.00 52.16 224 LEU A O 1
ATOM 1805 N N . ALA A 1 225 ? 38.848 15.964 -17.216 1.00 51.56 225 ALA A N 1
ATOM 1806 C CA . ALA A 1 225 ? 39.006 14.987 -16.139 1.00 51.56 225 ALA A CA 1
ATOM 1807 C C . ALA A 1 225 ? 40.472 14.547 -15.965 1.00 51.56 225 ALA A C 1
ATOM 1809 O O . ALA A 1 225 ? 40.972 14.520 -14.839 1.00 51.56 225 ALA A O 1
ATOM 1810 N N . LYS A 1 226 ? 41.198 14.293 -17.068 1.00 53.09 226 LYS A N 1
ATOM 1811 C CA . LYS A 1 226 ? 42.645 13.992 -17.032 1.00 53.09 226 LYS A CA 1
ATOM 1812 C C . LYS A 1 226 ? 43.487 15.191 -16.570 1.00 53.09 226 LYS A C 1
ATOM 1814 O O . LYS A 1 226 ? 44.445 15.009 -15.826 1.00 53.09 226 LYS A O 1
ATOM 1819 N N . LYS A 1 227 ? 43.132 16.425 -16.953 1.00 53.97 227 LYS A N 1
ATOM 1820 C CA . LYS A 1 227 ? 43.842 17.646 -16.520 1.00 53.97 227 LYS A CA 1
ATOM 1821 C C . LYS A 1 227 ? 43.626 17.971 -15.041 1.00 53.97 227 LYS A C 1
ATOM 1823 O O . LYS A 1 227 ? 44.556 18.455 -14.398 1.00 53.97 227 LYS A O 1
ATOM 1828 N N . LYS A 1 228 ? 42.442 17.696 -14.478 1.00 49.91 228 LYS A N 1
ATOM 1829 C CA . LYS A 1 228 ? 42.161 17.947 -13.050 1.00 49.91 228 LYS A CA 1
ATOM 1830 C C . LYS A 1 228 ? 42.982 17.057 -12.112 1.00 49.91 228 LYS A C 1
ATOM 1832 O O . LYS A 1 228 ? 43.325 17.510 -11.024 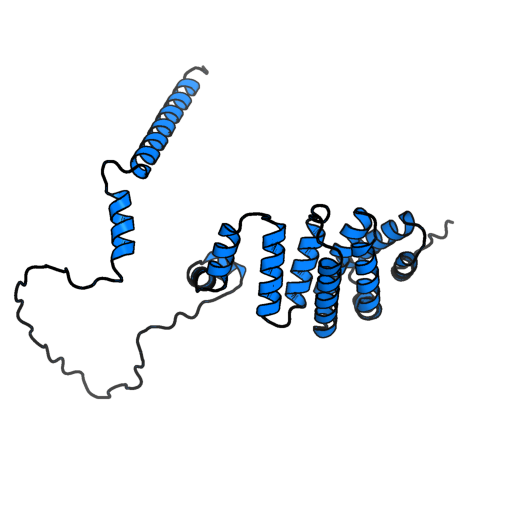1.00 49.91 228 LYS A O 1
ATOM 1837 N N . THR A 1 229 ? 43.319 15.834 -12.521 1.00 51.69 229 THR A N 1
ATOM 1838 C CA . THR A 1 229 ? 44.069 14.868 -11.695 1.00 51.69 229 THR A CA 1
ATOM 1839 C C . THR A 1 229 ? 45.585 14.915 -11.899 1.00 51.69 229 THR A C 1
ATOM 1841 O O . THR A 1 229 ? 46.318 14.472 -11.021 1.00 51.69 229 THR A O 1
ATOM 1844 N N . MET A 1 230 ? 46.061 15.482 -13.013 1.00 53.12 230 MET A N 1
ATOM 1845 C CA . MET A 1 230 ? 47.492 15.582 -13.348 1.00 53.12 230 MET A CA 1
ATOM 1846 C C . MET A 1 230 ? 48.128 16.939 -12.991 1.00 53.12 230 MET A C 1
ATOM 1848 O O . MET A 1 230 ? 49.327 17.122 -13.171 1.00 53.12 230 MET A O 1
ATOM 1852 N N . SER A 1 231 ? 47.350 17.906 -12.491 1.00 57.56 231 SER A N 1
ATOM 1853 C CA . SER A 1 231 ? 47.884 19.186 -12.006 1.00 57.56 231 SER A CA 1
ATOM 1854 C C . SER A 1 231 ? 48.636 18.984 -10.677 1.00 57.56 231 SER A C 1
ATOM 1856 O O . SER A 1 231 ? 48.008 18.533 -9.709 1.00 57.56 231 SER A O 1
ATOM 1858 N N . PRO A 1 232 ? 49.934 19.358 -10.578 1.00 56.06 232 PRO A N 1
ATOM 1859 C CA . PRO A 1 232 ? 50.761 19.162 -9.378 1.00 56.06 232 PRO A CA 1
ATOM 1860 C C . PRO A 1 232 ? 50.186 19.775 -8.090 1.00 56.06 232 PRO A C 1
ATOM 1862 O O . PRO A 1 232 ? 50.560 19.376 -6.993 1.00 56.06 232 PRO A O 1
ATOM 1865 N N . ASN A 1 233 ? 49.248 20.723 -8.212 1.00 58.91 233 ASN A N 1
ATOM 1866 C CA . ASN A 1 233 ? 48.675 21.481 -7.100 1.00 58.91 233 ASN A CA 1
ATOM 1867 C C . ASN A 1 233 ? 47.158 21.294 -6.914 1.00 58.91 233 ASN A C 1
ATOM 1869 O O . ASN A 1 233 ? 46.533 22.096 -6.215 1.00 58.91 233 ASN A O 1
ATOM 1873 N N . SER A 1 234 ? 46.550 20.254 -7.500 1.00 72.19 234 SER A N 1
ATOM 1874 C CA . SER A 1 234 ? 45.099 20.048 -7.388 1.00 72.19 234 SER A CA 1
ATOM 1875 C C . SER A 1 234 ? 44.651 19.802 -5.934 1.00 72.19 234 SER A C 1
ATOM 1877 O O . SER A 1 234 ? 45.309 19.092 -5.166 1.00 72.19 234 SER A O 1
ATOM 1879 N N . HIS A 1 235 ? 43.500 20.367 -5.550 1.00 67.31 235 HIS A N 1
ATOM 1880 C CA . HIS A 1 235 ? 42.896 20.147 -4.227 1.00 67.31 235 HIS A CA 1
ATOM 1881 C C . HIS A 1 235 ? 42.613 18.658 -3.957 1.00 67.31 235 HIS A C 1
ATOM 1883 O O . HIS A 1 235 ? 42.752 18.207 -2.823 1.00 67.31 235 HIS A O 1
ATOM 1889 N N . LEU A 1 236 ? 42.291 17.886 -5.002 1.00 67.69 236 LEU A N 1
ATOM 1890 C CA . LEU A 1 236 ? 42.066 16.439 -4.931 1.00 67.69 236 LEU A CA 1
ATOM 1891 C C . LEU A 1 236 ? 43.356 15.672 -4.607 1.00 67.69 236 LEU A C 1
ATOM 1893 O O . LEU A 1 236 ? 43.352 14.801 -3.739 1.00 67.69 236 LEU A O 1
ATOM 1897 N N . SER A 1 237 ? 44.472 16.027 -5.249 1.00 73.25 237 SER A N 1
ATOM 1898 C CA . SER A 1 237 ? 45.781 15.422 -4.975 1.00 73.25 237 SER A CA 1
ATOM 1899 C C . SER A 1 237 ? 46.255 15.759 -3.558 1.00 73.25 237 SER A C 1
ATOM 1901 O O . SER A 1 237 ? 46.719 14.875 -2.843 1.00 73.25 237 SER A O 1
ATOM 1903 N N . LYS A 1 238 ? 46.059 17.008 -3.106 1.00 80.44 238 LYS A N 1
ATOM 1904 C CA . LYS A 1 238 ? 46.382 17.430 -1.729 1.00 80.44 238 LYS A CA 1
ATOM 1905 C C . LYS A 1 238 ? 45.559 16.670 -0.687 1.00 80.44 238 LYS A C 1
ATOM 1907 O O . LYS A 1 238 ? 46.132 16.168 0.278 1.00 80.44 238 LYS A O 1
ATOM 1912 N N . ALA A 1 239 ? 44.249 16.533 -0.900 1.00 79.75 239 ALA A N 1
ATOM 1913 C CA . ALA A 1 239 ? 43.372 15.771 -0.012 1.00 79.75 239 ALA A CA 1
ATOM 1914 C C . ALA A 1 239 ? 43.780 14.288 0.060 1.00 79.75 239 ALA A C 1
ATOM 1916 O O . ALA A 1 239 ? 43.871 13.722 1.150 1.00 79.75 239 ALA A O 1
ATOM 1917 N N . ARG A 1 240 ? 44.116 13.676 -1.084 1.00 80.12 240 ARG A N 1
ATOM 1918 C CA . ARG A 1 240 ? 44.582 12.282 -1.146 1.00 80.12 240 ARG A CA 1
ATOM 1919 C C . ARG A 1 240 ? 45.904 12.081 -0.400 1.00 80.12 240 ARG A C 1
ATOM 1921 O O . ARG A 1 240 ? 46.035 11.125 0.359 1.00 80.12 240 ARG A O 1
ATOM 1928 N N . THR A 1 241 ? 46.860 12.995 -0.559 1.00 82.62 241 THR A N 1
ATOM 1929 C CA . THR A 1 241 ? 48.144 12.932 0.157 1.00 82.62 241 THR A CA 1
ATOM 1930 C C . THR A 1 241 ? 47.967 13.108 1.667 1.00 82.62 241 THR A C 1
ATOM 1932 O O . THR A 1 241 ? 48.614 12.402 2.440 1.00 82.62 241 THR A O 1
ATOM 1935 N N . GLN A 1 242 ? 47.069 13.997 2.108 1.00 85.19 242 GLN A N 1
ATOM 1936 C CA . GLN A 1 242 ? 46.755 14.171 3.533 1.00 85.19 242 GLN A CA 1
ATOM 1937 C C . GLN A 1 242 ? 46.115 12.917 4.143 1.00 85.19 242 GLN A C 1
ATOM 1939 O O . GLN A 1 242 ? 46.504 12.517 5.240 1.00 85.19 242 GLN A O 1
ATOM 1944 N N . LEU A 1 243 ? 45.192 12.267 3.426 1.00 85.00 243 LEU A N 1
ATOM 1945 C CA . LEU A 1 243 ? 44.580 11.004 3.853 1.00 85.00 243 LEU A CA 1
ATOM 1946 C C . LEU A 1 243 ? 45.637 9.901 4.024 1.00 85.00 243 LEU A C 1
ATOM 1948 O O . LEU A 1 243 ? 45.707 9.272 5.076 1.00 85.00 243 LEU A O 1
ATOM 1952 N N . LEU A 1 244 ? 46.503 9.717 3.023 1.00 80.94 244 LEU A N 1
ATOM 1953 C CA . LEU A 1 244 ? 47.570 8.710 3.059 1.00 80.94 244 LEU A CA 1
ATOM 1954 C C . LEU A 1 244 ? 48.618 8.992 4.145 1.00 80.94 244 LEU A C 1
ATOM 1956 O O . LEU A 1 244 ? 49.236 8.063 4.662 1.00 80.94 244 LEU A O 1
ATOM 1960 N N . LYS A 1 245 ? 48.859 10.264 4.492 1.00 88.06 245 LYS A N 1
ATOM 1961 C CA . LYS A 1 245 ? 49.727 10.621 5.623 1.00 88.06 245 LYS A CA 1
ATOM 1962 C C . LYS A 1 245 ? 49.066 10.246 6.953 1.00 88.06 245 LYS A C 1
ATOM 1964 O O . LYS A 1 245 ? 49.690 9.548 7.738 1.00 88.06 245 LYS A O 1
ATOM 1969 N N . LYS A 1 246 ? 47.783 10.584 7.144 1.00 87.75 246 LYS A N 1
ATOM 1970 C CA . LYS A 1 246 ? 47.022 10.181 8.340 1.00 87.75 246 LYS A CA 1
ATOM 1971 C C . LYS A 1 246 ? 46.962 8.663 8.522 1.00 87.75 246 LYS A C 1
ATOM 1973 O O . LYS A 1 246 ? 47.124 8.193 9.637 1.00 87.75 246 LYS A O 1
ATOM 1978 N N . GLN A 1 247 ? 46.763 7.900 7.447 1.00 83.50 247 GLN A N 1
ATOM 1979 C CA . GLN A 1 247 ? 46.745 6.433 7.515 1.00 83.50 247 GLN A CA 1
ATOM 1980 C C . GLN A 1 247 ? 48.107 5.844 7.903 1.00 83.50 247 GLN A C 1
ATOM 1982 O O . GLN A 1 247 ? 48.162 4.883 8.663 1.00 83.50 247 GLN A O 1
ATOM 1987 N N . ARG A 1 248 ? 49.211 6.439 7.431 1.00 84.19 248 ARG A N 1
ATOM 1988 C CA . ARG A 1 248 ? 50.559 6.032 7.855 1.00 84.19 248 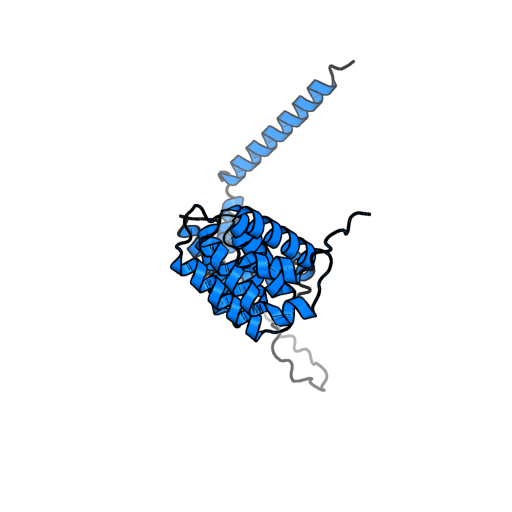ARG A CA 1
ATOM 1989 C C . ARG A 1 248 ? 50.827 6.369 9.320 1.00 84.19 248 ARG A C 1
ATOM 1991 O O . ARG A 1 248 ? 51.360 5.523 10.025 1.00 84.19 248 ARG A O 1
ATOM 1998 N N . ASP A 1 249 ? 50.412 7.547 9.778 1.00 79.31 249 ASP A N 1
ATOM 1999 C CA . ASP A 1 249 ? 50.573 7.957 11.179 1.00 79.31 249 ASP A CA 1
ATOM 2000 C C . ASP A 1 249 ? 49.729 7.081 12.127 1.00 79.31 249 ASP A C 1
ATOM 2002 O O . ASP A 1 249 ? 50.182 6.744 13.217 1.00 79.31 249 ASP A O 1
ATOM 2006 N N . LEU A 1 250 ? 48.528 6.662 11.705 1.00 76.56 250 LEU A N 1
ATOM 2007 C CA . LEU A 1 250 ? 47.686 5.719 12.453 1.00 76.56 250 LEU A CA 1
ATOM 2008 C C . LEU A 1 250 ? 48.321 4.326 12.530 1.00 76.56 250 LEU A C 1
ATOM 2010 O O . LEU A 1 250 ? 48.443 3.794 13.623 1.00 76.56 250 LEU A O 1
ATOM 2014 N N . SER A 1 251 ? 48.824 3.789 11.415 1.00 73.06 251 SER A N 1
ATOM 2015 C CA . SER A 1 251 ? 49.523 2.491 11.396 1.00 73.06 251 SER A CA 1
ATOM 2016 C C . SER A 1 251 ? 50.828 2.485 12.210 1.00 73.06 251 SER A C 1
ATOM 2018 O O . SER A 1 251 ? 51.273 1.432 12.670 1.00 73.06 251 SER A O 1
ATOM 2020 N N . LEU A 1 252 ? 51.483 3.640 12.360 1.00 72.38 252 LEU A N 1
ATOM 2021 C CA . LEU A 1 252 ? 52.650 3.784 13.233 1.00 72.38 252 LEU A CA 1
ATOM 2022 C C . LEU A 1 252 ? 52.239 3.864 14.706 1.00 72.38 252 LEU A C 1
ATOM 2024 O O . LEU A 1 252 ? 52.858 3.196 15.524 1.00 72.38 252 LEU A O 1
ATOM 2028 N N . LYS A 1 253 ? 51.163 4.591 15.031 1.00 67.00 253 LYS A N 1
ATOM 2029 C CA . LYS A 1 253 ? 50.607 4.617 16.392 1.00 67.00 253 LYS A CA 1
ATOM 2030 C C . LYS A 1 253 ? 50.076 3.257 16.836 1.00 67.00 253 LYS A C 1
ATOM 2032 O O . LYS A 1 253 ? 50.336 2.863 17.960 1.00 67.00 253 LYS A O 1
ATOM 2037 N N . GLU A 1 254 ? 49.382 2.529 15.966 1.00 63.94 254 GLU A N 1
ATOM 2038 C CA . GLU A 1 254 ? 48.907 1.167 16.253 1.00 63.94 254 GLU A CA 1
ATOM 2039 C C . GLU A 1 254 ? 50.080 0.222 16.560 1.00 63.94 254 GLU A C 1
ATOM 2041 O O . GLU A 1 254 ? 50.011 -0.546 17.510 1.00 63.94 254 GLU A O 1
ATOM 2046 N N . ARG A 1 255 ? 51.214 0.366 15.857 1.00 58.38 255 ARG A N 1
ATOM 2047 C CA . ARG A 1 255 ? 52.441 -0.392 16.157 1.00 58.38 255 ARG A CA 1
ATOM 2048 C C . ARG A 1 255 ? 53.179 0.046 17.425 1.00 58.38 255 ARG A C 1
ATOM 2050 O O . ARG A 1 255 ? 53.886 -0.769 18.002 1.00 58.38 255 ARG A O 1
ATOM 2057 N N . GLU A 1 256 ? 53.056 1.303 17.848 1.00 55.78 256 GLU A N 1
ATOM 2058 C CA . GLU A 1 256 ? 53.611 1.766 19.131 1.00 55.78 256 GLU A CA 1
ATOM 2059 C C . GLU A 1 256 ? 52.778 1.285 20.330 1.00 55.78 256 GLU A C 1
ATOM 2061 O O . GLU A 1 256 ? 53.351 1.022 21.385 1.00 55.78 256 GLU A O 1
ATOM 2066 N N . PHE A 1 257 ? 51.459 1.115 20.172 1.00 53.44 257 PHE A N 1
ATOM 2067 C CA . PHE A 1 257 ? 50.595 0.542 21.213 1.00 53.44 257 PHE A CA 1
ATOM 2068 C C . PHE A 1 257 ? 50.818 -0.967 21.408 1.00 53.44 257 PHE A C 1
ATOM 2070 O O . PHE A 1 257 ? 50.801 -1.425 22.545 1.00 53.44 257 PHE A O 1
ATOM 2077 N N . ASP A 1 258 ? 51.135 -1.714 20.347 1.00 53.47 258 ASP A N 1
ATOM 2078 C CA . ASP A 1 258 ? 51.439 -3.154 20.440 1.00 53.47 258 ASP A CA 1
ATOM 2079 C C . ASP A 1 258 ? 52.800 -3.465 21.102 1.00 53.47 258 ASP A C 1
ATOM 2081 O O . ASP A 1 258 ? 53.096 -4.621 21.400 1.00 53.47 258 ASP A O 1
ATOM 2085 N N . CYS A 1 259 ? 53.651 -2.458 21.339 1.00 51.22 259 CYS A N 1
ATOM 2086 C CA . CYS A 1 259 ? 54.993 -2.653 21.899 1.00 51.22 259 CYS A CA 1
ATOM 2087 C C . CYS A 1 259 ? 55.084 -2.418 23.422 1.00 51.22 259 CYS A C 1
ATOM 2089 O O . CYS A 1 259 ? 56.174 -2.552 23.977 1.00 51.22 259 CYS A O 1
ATOM 2091 N N . PHE A 1 260 ? 53.975 -2.066 24.090 1.00 52.72 260 PHE A N 1
ATOM 2092 C CA . PHE A 1 260 ? 53.921 -1.809 25.541 1.00 52.72 260 PHE A CA 1
ATOM 2093 C C . PHE A 1 260 ? 53.076 -2.808 26.348 1.00 52.72 260 PHE A C 1
ATOM 2095 O O . PHE A 1 260 ? 53.025 -2.682 27.569 1.00 52.72 260 PHE A O 1
ATOM 2102 N N . ASP A 1 261 ? 52.488 -3.823 25.710 1.00 51.34 261 ASP A N 1
ATOM 2103 C CA . ASP A 1 261 ? 51.839 -4.945 26.400 1.00 51.34 261 ASP A CA 1
ATOM 2104 C C . ASP A 1 261 ? 52.760 -6.181 26.418 1.00 51.34 261 ASP A C 1
ATOM 2106 O O . ASP A 1 261 ? 52.510 -7.175 25.735 1.00 51.34 261 ASP A O 1
ATOM 2110 N N . TYR A 1 262 ? 53.847 -6.099 27.196 1.00 48.34 262 TYR A N 1
ATOM 2111 C CA . TYR A 1 262 ? 54.536 -7.244 27.814 1.00 48.34 262 TYR A CA 1
ATOM 2112 C C . TYR A 1 262 ? 55.297 -6.821 29.074 1.00 48.34 262 TYR A C 1
ATOM 2114 O O . TYR A 1 262 ? 56.046 -5.820 29.011 1.00 48.34 262 TYR A O 1
#